Protein AF-0000000074165084 (afdb_homodimer)

Sequence (360 aa):
MKKLISKIGVIIMALGLFGCSADISSYKGEGPKLDLQQYLQGKIVGTGIIQDYKGKVTKQFDFSGTASWDGNLGTFDEHMVYYDGQKDHRIWKIKKISDNYYEGTTADVIGIAKIYVEGNAMNWQYQMDIPVGDKKYKINFDDWMYLMNDGVLINKNSFKKFGLTVGSLTLFMHKEKTGAMKKLISKIGVIIMALGLFGCSADISSYKGEGPKLDLQQYLQGKIVGTGIIQDYKGKVTKQFDFSGTASWDGNLGTFDEHMVYYDGQKDHRIWKIKKISDNYYEGTTADVIGIAKIYVEGNAMNWQYQMDIPVGDKKYKINFDDWMYLMNDGVLINKNSFKKFGLTVGSLTLFMHKEKTGA

Structure (mmCIF, N/CA/C/O backbone):
data_AF-0000000074165084-model_v1
#
loop_
_entity.id
_entity.type
_entity.pdbx_description
1 polymer 'DUF3833 domain-containing protein'
#
loop_
_atom_site.group_PDB
_atom_site.id
_atom_site.type_symbol
_atom_site.label_atom_id
_atom_site.label_alt_id
_atom_site.label_comp_id
_atom_site.label_asym_id
_atom_site.label_entity_id
_atom_site.label_seq_id
_atom_site.pdbx_PDB_ins_code
_atom_site.Cartn_x
_atom_site.Cartn_y
_atom_site.Cartn_z
_atom_site.occupancy
_atom_site.B_iso_or_equiv
_atom_site.auth_seq_id
_atom_site.auth_comp_id
_atom_site.auth_asym_id
_atom_site.auth_atom_id
_atom_site.pdbx_PDB_model_num
ATOM 1 N N . MET A 1 1 ? 58.844 34.719 -18.641 1 27.75 1 MET A N 1
ATOM 2 C CA . MET A 1 1 ? 57.625 34.281 -19.328 1 27.75 1 MET A CA 1
ATOM 3 C C . MET A 1 1 ? 56.75 33.406 -18.422 1 27.75 1 MET A C 1
ATOM 5 O O . MET A 1 1 ? 57.062 32.25 -18.219 1 27.75 1 MET A O 1
ATOM 9 N N . LYS A 1 2 ? 56.281 34.062 -17.234 1 31.55 2 LYS A N 1
ATOM 10 C CA . LYS A 1 2 ? 55.438 33.594 -16.109 1 31.55 2 LYS A CA 1
ATOM 11 C C . LYS A 1 2 ? 54.156 32.938 -16.594 1 31.55 2 LYS A C 1
ATOM 13 O O . LYS A 1 2 ? 53.469 33.5 -17.438 1 31.55 2 LYS A O 1
ATOM 18 N N . LYS A 1 3 ? 54.094 31.547 -16.453 1 30.16 3 LYS A N 1
ATOM 19 C CA . LYS A 1 3 ? 53.062 30.531 -16.672 1 30.16 3 LYS A CA 1
ATOM 20 C C . LYS A 1 3 ? 51.719 30.938 -16.016 1 30.16 3 LYS A C 1
ATOM 22 O O . LYS A 1 3 ? 51.656 31.109 -14.805 1 30.16 3 LYS A O 1
ATOM 27 N N . LEU A 1 4 ? 50.906 31.766 -16.672 1 33.91 4 LEU A N 1
ATOM 28 C CA . LEU A 1 4 ? 49.531 32.062 -16.359 1 33.91 4 LEU A CA 1
ATOM 29 C C . LEU A 1 4 ? 48.719 30.781 -16.125 1 33.91 4 LEU A C 1
ATOM 31 O O . LEU A 1 4 ? 48.531 30 -17.047 1 33.91 4 LEU A O 1
ATOM 35 N N . ILE A 1 5 ? 49 30.016 -15.078 1 34.62 5 ILE A N 1
ATOM 36 C CA . ILE A 1 5 ? 48.188 28.891 -14.633 1 34.62 5 ILE A CA 1
ATOM 37 C C . ILE A 1 5 ? 46.719 29.297 -14.562 1 34.62 5 ILE A C 1
ATOM 39 O O . ILE A 1 5 ? 46.344 30.203 -13.805 1 34.62 5 ILE A O 1
ATOM 43 N N . SER A 1 6 ? 45.969 29.359 -15.703 1 32.38 6 SER A N 1
ATOM 44 C CA . SER A 1 6 ? 44.562 29.594 -15.797 1 32.38 6 SER A CA 1
ATOM 45 C C . SER A 1 6 ? 43.781 28.719 -14.82 1 32.38 6 SER A C 1
ATOM 47 O O . SER A 1 6 ? 44 27.5 -14.773 1 32.38 6 SER A O 1
ATOM 49 N N . LYS A 1 7 ? 43.438 29.203 -13.594 1 33.03 7 LYS A N 1
ATOM 50 C CA . LYS A 1 7 ? 42.5 28.688 -12.609 1 33.03 7 LYS A CA 1
ATOM 51 C C . LYS A 1 7 ? 41.188 28.312 -13.266 1 33.03 7 LYS A C 1
ATOM 53 O O . LYS A 1 7 ? 40.469 29.188 -13.75 1 33.03 7 LYS A O 1
ATOM 58 N N . ILE A 1 8 ? 41.094 27.328 -14.117 1 32.59 8 ILE A N 1
ATOM 59 C CA . ILE A 1 8 ? 39.812 26.781 -14.562 1 32.59 8 ILE A CA 1
ATOM 60 C C . ILE A 1 8 ? 38.938 26.5 -13.359 1 32.59 8 ILE A C 1
ATOM 62 O O . ILE A 1 8 ? 39.25 25.641 -12.531 1 32.59 8 ILE A O 1
ATOM 66 N N . GLY A 1 9 ? 38.406 27.531 -12.664 1 29.8 9 GLY A N 1
ATOM 67 C CA . GLY A 1 9 ? 37.375 27.375 -11.656 1 29.8 9 GLY A CA 1
ATOM 68 C C . GLY A 1 9 ? 36.25 26.469 -12.102 1 29.8 9 GLY A C 1
ATOM 69 O O . GLY A 1 9 ? 35.594 26.734 -13.109 1 29.8 9 GLY A O 1
ATOM 70 N N . VAL A 1 10 ? 36.375 25.203 -11.914 1 31.62 10 VAL A N 1
ATOM 71 C CA . VAL A 1 10 ? 35.281 24.25 -12.055 1 31.62 10 VAL A CA 1
ATOM 72 C C . VAL A 1 10 ? 34.031 24.766 -11.328 1 31.62 10 VAL A C 1
ATOM 74 O O . VAL A 1 10 ? 34.031 24.891 -10.102 1 31.62 10 VAL A O 1
ATOM 77 N N . ILE A 1 11 ? 33.344 25.75 -11.883 1 32.56 11 ILE A N 1
ATOM 78 C CA . ILE A 1 11 ? 32 26.078 -11.422 1 32.56 11 ILE A CA 1
ATOM 79 C C . ILE A 1 11 ? 31.172 24.797 -11.32 1 32.56 11 ILE A C 1
ATOM 81 O O . ILE A 1 11 ? 30.875 24.156 -12.328 1 32.56 11 ILE A O 1
ATOM 85 N N . ILE A 1 12 ? 31.406 24.016 -10.305 1 32.56 12 ILE A N 1
ATOM 86 C CA . ILE A 1 12 ? 30.453 22.969 -9.961 1 32.56 12 ILE A CA 1
ATOM 87 C C . ILE A 1 12 ? 29.047 23.531 -9.922 1 32.56 12 ILE A C 1
ATOM 89 O O . ILE A 1 12 ? 28.719 24.344 -9.055 1 32.56 12 ILE A O 1
ATOM 93 N N . MET A 1 13 ? 28.406 23.828 -11.039 1 31.73 13 MET A N 1
ATOM 94 C CA . MET A 1 13 ? 26.969 24.094 -11.102 1 31.73 13 MET A CA 1
ATOM 95 C C . MET A 1 13 ? 26.203 23.078 -10.258 1 31.73 13 MET A C 1
ATOM 97 O O . MET A 1 13 ? 26.25 21.875 -10.539 1 31.73 13 MET A O 1
ATOM 101 N N . ALA A 1 14 ? 26.094 23.266 -8.992 1 32.31 14 ALA A N 1
ATOM 102 C CA . ALA A 1 14 ? 25.078 22.578 -8.195 1 32.31 14 ALA A CA 1
ATOM 103 C C . ALA A 1 14 ? 23.75 22.547 -8.922 1 32.31 14 ALA A C 1
ATOM 105 O O . ALA A 1 14 ? 23.047 23.562 -9 1 32.31 14 ALA A O 1
ATOM 106 N N . LEU A 1 15 ? 23.625 21.953 -10.078 1 33.03 15 LEU A N 1
ATOM 107 C CA . LEU A 1 15 ? 22.281 21.609 -10.555 1 33.03 15 LEU A CA 1
ATOM 108 C C . LEU A 1 15 ? 21.406 21.141 -9.406 1 33.03 15 LEU A C 1
ATOM 110 O O . LEU A 1 15 ? 21.75 20.188 -8.703 1 33.03 15 LEU A O 1
ATOM 114 N N . GLY A 1 16 ? 20.766 22.062 -8.703 1 32.56 16 GLY A N 1
ATOM 115 C CA . GLY A 1 16 ? 19.656 21.719 -7.82 1 32.56 16 GLY A CA 1
ATOM 116 C C . GLY A 1 16 ? 18.844 20.547 -8.312 1 32.56 16 GLY A C 1
ATOM 117 O O . GLY A 1 16 ? 18.203 20.625 -9.367 1 32.56 16 GLY A O 1
ATOM 118 N N . LEU A 1 17 ? 19.297 19.406 -8.172 1 32.31 17 LEU A N 1
ATOM 119 C CA . LEU A 1 17 ? 18.469 18.203 -8.297 1 32.31 17 LEU A CA 1
ATOM 120 C C . LEU A 1 17 ? 17.109 18.406 -7.645 1 32.31 17 LEU A C 1
ATOM 122 O O . LEU A 1 17 ? 16.953 18.203 -6.438 1 32.31 17 LEU A O 1
ATOM 126 N N . PHE A 1 18 ? 16.422 19.516 -7.914 1 33.69 18 PHE A N 1
ATOM 127 C CA . PHE A 1 18 ? 15.016 19.406 -7.566 1 33.69 18 PHE A CA 1
ATOM 128 C C . PHE A 1 18 ? 14.453 18.062 -8.016 1 33.69 18 PHE A C 1
ATOM 130 O O . PHE A 1 18 ? 14.383 17.781 -9.211 1 33.69 18 PHE A O 1
ATOM 137 N N . GLY A 1 19 ? 14.789 17.109 -7.379 1 37.53 19 GLY A N 1
ATOM 138 C CA . GLY A 1 19 ? 14.117 15.836 -7.605 1 37.53 19 GLY A CA 1
ATOM 139 C C . GLY A 1 19 ? 12.648 15.992 -7.93 1 37.53 19 GLY A C 1
ATOM 140 O O . GLY A 1 19 ? 11.914 16.688 -7.219 1 37.53 19 GLY A O 1
ATOM 141 N N . CYS A 1 20 ? 12.242 15.969 -9.188 1 43.19 20 CYS A N 1
ATOM 142 C CA . CYS A 1 20 ? 10.891 15.953 -9.742 1 43.19 20 CYS A CA 1
ATOM 143 C C . CYS A 1 20 ? 9.992 14.992 -8.961 1 43.19 20 CYS A C 1
ATOM 145 O O . CYS A 1 20 ? 10.055 13.781 -9.164 1 43.19 20 CYS A O 1
ATOM 147 N N . SER A 1 21 ? 9.812 15.102 -7.609 1 51.78 21 SER A N 1
ATOM 148 C CA . SER A 1 21 ? 8.633 14.484 -7.008 1 51.78 21 SER A CA 1
ATOM 149 C C . SER A 1 21 ? 7.391 14.727 -7.855 1 51.78 21 SER A C 1
ATOM 151 O O . SER A 1 21 ? 7.355 15.656 -8.664 1 51.78 21 SER A O 1
ATOM 153 N N . ALA A 1 22 ? 6.516 13.781 -7.977 1 62.66 22 ALA A N 1
ATOM 154 C CA . ALA A 1 22 ? 5.25 13.969 -8.68 1 62.66 22 ALA A CA 1
ATOM 155 C C . ALA A 1 22 ? 4.637 15.328 -8.344 1 62.66 22 ALA A C 1
ATOM 157 O O . ALA A 1 22 ? 4.828 15.852 -7.246 1 62.66 22 ALA A O 1
ATOM 158 N N . ASP A 1 23 ? 4.258 15.977 -9.398 1 87.44 23 ASP A N 1
ATOM 159 C CA . ASP A 1 23 ? 3.547 17.25 -9.32 1 87.44 23 ASP A CA 1
ATOM 160 C C . ASP A 1 23 ? 2.057 17.031 -9.062 1 87.44 23 ASP A C 1
ATOM 162 O O . ASP A 1 23 ? 1.411 16.25 -9.773 1 87.44 23 ASP A O 1
ATOM 166 N N . ILE A 1 24 ? 1.529 17.547 -7.969 1 95.69 24 ILE A N 1
ATOM 167 C CA . ILE A 1 24 ? 0.132 17.422 -7.574 1 95.69 24 ILE A CA 1
ATOM 168 C C . ILE A 1 24 ? -0.774 17.766 -8.758 1 95.69 24 ILE A C 1
ATOM 170 O O . ILE A 1 24 ? -1.867 17.203 -8.891 1 95.69 24 ILE A O 1
ATOM 174 N N . SER A 1 25 ? -0.275 18.609 -9.656 1 94.81 25 SER A N 1
ATOM 175 C CA . SER A 1 25 ? -1.069 19.047 -10.805 1 94.81 25 SER A CA 1
ATOM 176 C C . SER A 1 25 ? -1.298 17.906 -11.789 1 94.81 25 SER A C 1
ATOM 178 O O . SER A 1 25 ? -2.209 17.969 -12.617 1 94.81 25 SER A O 1
ATOM 180 N N . SER A 1 26 ? -0.529 16.891 -11.719 1 94.88 26 SER A N 1
ATOM 181 C CA . SER A 1 26 ? -0.653 15.75 -12.617 1 94.88 26 SER A CA 1
ATOM 182 C C . SER A 1 26 ? -1.935 14.969 -12.352 1 94.88 26 SER A C 1
ATOM 184 O O . SER A 1 26 ? -2.334 14.125 -13.148 1 94.88 26 SER A O 1
ATOM 186 N N . TYR A 1 27 ? -2.639 15.273 -11.273 1 97.31 27 TYR A N 1
ATOM 187 C CA . TYR A 1 27 ? -3.824 14.508 -10.906 1 97.31 27 TYR A CA 1
ATOM 188 C C . TYR A 1 27 ? -5.094 15.305 -11.172 1 97.31 27 TYR A C 1
ATOM 190 O O . TYR A 1 27 ? -6.188 14.891 -10.781 1 97.31 27 TYR A O 1
ATOM 198 N N . LYS A 1 28 ? -4.926 16.406 -11.852 1 96.38 28 LYS A N 1
ATOM 199 C CA . LYS A 1 28 ? -6.098 17.188 -12.227 1 96.38 28 LYS A CA 1
ATOM 200 C C . LYS A 1 28 ? -7.09 16.359 -13.031 1 96.38 28 LYS A C 1
ATOM 202 O O . LYS A 1 28 ? -6.707 15.672 -13.984 1 96.38 28 LYS A O 1
ATOM 207 N N . GLY A 1 29 ? -8.312 16.312 -12.586 1 95.44 29 GLY A N 1
ATOM 208 C CA . GLY A 1 29 ? -9.375 15.609 -13.305 1 95.44 29 GLY A CA 1
ATOM 209 C C . GLY A 1 29 ? -9.523 14.164 -12.883 1 95.44 29 GLY A C 1
ATOM 210 O O . GLY A 1 29 ? -10.477 13.492 -13.281 1 95.44 29 GLY A O 1
ATOM 211 N N . GLU A 1 30 ? -8.594 13.68 -12.109 1 95.75 30 GLU A N 1
ATOM 212 C CA . GLU A 1 30 ? -8.711 12.312 -11.625 1 95.75 30 GLU A CA 1
ATOM 213 C C . GLU A 1 30 ? -9.789 12.195 -10.547 1 95.75 30 GLU A C 1
ATOM 215 O O . GLU A 1 30 ? -10.023 13.141 -9.797 1 95.75 30 GLU A O 1
ATOM 220 N N . GLY A 1 31 ? -10.43 10.938 -10.539 1 96.06 31 GLY A N 1
ATOM 221 C CA . GLY A 1 31 ? -11.461 10.688 -9.539 1 96.06 31 GLY A CA 1
ATOM 222 C C . GLY A 1 31 ? -11.164 9.492 -8.656 1 96.06 31 GLY A C 1
ATOM 223 O O . GLY A 1 31 ? -10.234 8.734 -8.93 1 96.06 31 GLY A O 1
ATOM 224 N N . PRO A 1 32 ? -12.047 9.406 -7.676 1 97.62 32 PRO A N 1
ATOM 225 C CA . PRO A 1 32 ? -13.078 10.312 -7.168 1 97.62 32 PRO A CA 1
ATOM 226 C C . PRO A 1 32 ? -12.508 11.617 -6.629 1 97.62 32 PRO A C 1
ATOM 228 O O . PRO A 1 32 ? -11.391 11.641 -6.102 1 97.62 32 PRO A O 1
ATOM 231 N N . LYS A 1 33 ? -13.211 12.672 -6.75 1 97.88 33 LYS A N 1
ATOM 232 C CA . LYS A 1 33 ? -12.727 13.977 -6.289 1 97.88 33 LYS A CA 1
ATOM 233 C C . LYS A 1 33 ? -12.555 13.992 -4.773 1 97.88 33 LYS A C 1
ATOM 235 O O . LYS A 1 33 ? -13.469 13.633 -4.035 1 97.88 33 LYS A O 1
ATOM 240 N N . LEU A 1 34 ? -11.461 14.438 -4.352 1 98.06 34 LEU A N 1
ATOM 241 C CA . LEU A 1 34 ? -11.148 14.5 -2.928 1 98.06 34 LEU A CA 1
ATOM 242 C C . LEU A 1 34 ? -11.445 15.891 -2.369 1 98.06 34 LEU A C 1
ATOM 244 O O . LEU A 1 34 ? -10.922 16.891 -2.873 1 98.06 34 LEU A O 1
ATOM 248 N N . ASP A 1 35 ? -12.281 15.945 -1.435 1 97.69 35 ASP A N 1
ATOM 249 C CA . ASP A 1 35 ? -12.461 17.078 -0.536 1 97.69 35 ASP A CA 1
ATOM 250 C C . ASP A 1 35 ? -11.945 16.766 0.866 1 97.69 35 ASP A C 1
ATOM 252 O O . ASP A 1 35 ? -12.578 16 1.603 1 97.69 35 ASP A O 1
ATOM 256 N N . LEU A 1 36 ? -10.852 17.375 1.211 1 97.75 36 LEU A N 1
ATOM 257 C CA . LEU A 1 36 ? -10.156 16.969 2.43 1 97.75 36 LEU A CA 1
ATOM 258 C C . LEU A 1 36 ? -11.039 17.188 3.654 1 97.75 36 LEU A C 1
ATOM 260 O O . LEU A 1 36 ? -11.117 16.328 4.531 1 97.75 36 LEU A O 1
ATOM 264 N N . GLN A 1 37 ? -11.672 18.344 3.75 1 97.12 37 GLN A N 1
ATOM 265 C CA . GLN A 1 37 ? -12.516 18.641 4.906 1 97.12 37 GLN A CA 1
ATOM 266 C C . GLN A 1 37 ? -13.664 17.641 5.012 1 97.12 37 GLN A C 1
ATOM 268 O O . GLN A 1 37 ? -14.031 17.219 6.109 1 97.12 37 GLN A O 1
ATOM 273 N N . GLN A 1 38 ? -14.203 17.266 3.916 1 95.56 38 GLN A N 1
ATOM 274 C CA . GLN A 1 38 ? -15.305 16.312 3.914 1 95.56 38 GLN A CA 1
ATOM 275 C C . GLN A 1 38 ? -14.82 14.914 4.277 1 95.56 38 GLN A C 1
ATOM 277 O O . GLN A 1 38 ? -15.516 14.18 4.98 1 95.56 38 GLN A O 1
ATOM 282 N N . TYR A 1 39 ? -13.68 14.578 3.752 1 97.31 39 TYR A N 1
ATOM 283 C CA . TYR A 1 39 ? -13.188 13.234 4.012 1 97.31 39 TYR A CA 1
ATOM 284 C C . TYR A 1 39 ? -12.711 13.094 5.453 1 97.31 39 TYR A C 1
ATOM 286 O O . TYR A 1 39 ? -12.984 12.078 6.102 1 97.31 39 TYR A O 1
ATOM 294 N N . LEU A 1 40 ? -11.938 14.07 5.91 1 97.44 40 LEU A N 1
ATOM 295 C CA . LEU A 1 40 ? -11.336 14.031 7.238 1 97.44 40 LEU A CA 1
ATOM 296 C C . LEU A 1 40 ? -12.344 14.453 8.297 1 97.44 40 LEU A C 1
ATOM 298 O O . LEU A 1 40 ? -12.203 15.523 8.906 1 97.44 40 LEU A O 1
ATOM 302 N N . GLN A 1 41 ? -13.328 13.703 8.5 1 96.44 41 GLN A N 1
ATOM 303 C CA . GLN A 1 41 ? -14.383 13.883 9.492 1 96.44 41 GLN A CA 1
ATOM 304 C C . GLN A 1 41 ? -14.773 12.555 10.133 1 96.44 41 GLN A C 1
ATOM 306 O O . GLN A 1 41 ? -14.953 11.555 9.438 1 96.44 41 GLN A O 1
ATOM 311 N N . GLY A 1 42 ? -14.867 12.578 11.445 1 97.19 42 GLY A N 1
ATOM 312 C CA . GLY A 1 42 ? -15.289 11.375 12.148 1 97.19 42 GLY A CA 1
ATOM 313 C C . GLY A 1 42 ? -14.188 10.336 12.266 1 97.19 42 GLY A C 1
ATOM 314 O O . GLY A 1 42 ? -13.008 10.68 12.289 1 97.19 42 GLY A O 1
ATOM 315 N N . LYS A 1 43 ? -14.594 9.141 12.469 1 98.06 43 LYS A N 1
ATOM 316 C CA . LYS A 1 43 ? -13.648 8.062 12.766 1 98.06 43 LYS A CA 1
ATOM 317 C C . LYS A 1 43 ? -13.109 7.441 11.477 1 98.06 43 LYS A C 1
ATOM 319 O O . LYS A 1 43 ? -13.875 7.137 10.562 1 98.06 43 LYS A O 1
ATOM 324 N N . ILE A 1 44 ? -11.844 7.293 11.422 1 98.06 44 ILE A N 1
ATOM 325 C CA . ILE A 1 44 ? -11.102 6.672 10.328 1 98.06 44 ILE A CA 1
ATOM 326 C C . ILE A 1 44 ? -10.211 5.559 10.875 1 98.06 44 ILE A C 1
ATOM 328 O O . ILE A 1 44 ? -9.555 5.727 11.906 1 98.06 44 ILE A O 1
ATOM 332 N N . VAL A 1 45 ? -10.219 4.395 10.234 1 98.06 45 VAL A N 1
ATOM 333 C CA . VAL A 1 45 ? -9.391 3.271 10.672 1 98.06 45 VAL A CA 1
ATOM 334 C C . VAL A 1 45 ? -8.578 2.734 9.5 1 98.06 45 VAL A C 1
ATOM 336 O O . VAL A 1 45 ? -8.859 3.068 8.344 1 98.06 45 VAL A O 1
ATOM 339 N N . GLY A 1 46 ? -7.551 1.977 9.859 1 97.81 46 GLY A N 1
ATOM 340 C CA . GLY A 1 46 ? -6.73 1.441 8.781 1 97.81 46 GLY A CA 1
ATOM 341 C C . GLY A 1 46 ? -5.668 0.474 9.266 1 97.81 46 GLY A C 1
ATOM 342 O O . GLY A 1 46 ? -5.656 0.097 10.445 1 97.81 46 GLY A O 1
ATOM 343 N N . THR A 1 47 ? -4.875 0.014 8.367 1 98 47 THR A N 1
ATOM 344 C CA . THR A 1 47 ? -3.746 -0.875 8.609 1 98 47 THR A CA 1
ATOM 345 C C . THR A 1 47 ? -2.588 -0.545 7.672 1 98 47 THR A C 1
ATOM 347 O O . THR A 1 47 ? -2.805 -0.186 6.512 1 98 47 THR A O 1
ATOM 350 N N . GLY A 1 48 ? -1.336 -0.633 8.219 1 98.62 48 GLY A N 1
ATOM 351 C CA . GLY A 1 48 ? -0.21 -0.247 7.387 1 98.62 48 GLY A CA 1
ATOM 352 C C . GLY A 1 48 ? 1.086 -0.933 7.777 1 98.62 48 GLY A C 1
ATOM 353 O O . GLY A 1 48 ? 1.12 -1.704 8.742 1 98.62 48 GLY A O 1
ATOM 354 N N . ILE A 1 49 ? 2.088 -0.709 6.922 1 98.75 49 ILE A N 1
ATOM 355 C CA . ILE A 1 49 ? 3.43 -1.238 7.145 1 98.75 49 ILE A CA 1
ATOM 356 C C . ILE A 1 49 ? 4.457 -0.119 6.996 1 98.75 49 ILE A C 1
ATOM 358 O O . ILE A 1 49 ? 4.203 0.876 6.312 1 98.75 49 ILE A O 1
ATOM 362 N N . ILE A 1 50 ? 5.566 -0.309 7.68 1 98.06 50 ILE A N 1
ATOM 363 C CA . ILE A 1 50 ? 6.766 0.5 7.484 1 98.06 50 ILE A CA 1
ATOM 364 C C . ILE A 1 50 ? 7.887 -0.369 6.922 1 98.06 50 ILE A C 1
ATOM 366 O O . ILE A 1 50 ? 8.117 -1.483 7.398 1 98.06 50 ILE A O 1
ATOM 370 N N . GLN A 1 51 ? 8.531 0.17 5.918 1 97.31 51 GLN A N 1
ATOM 371 C CA . GLN A 1 51 ? 9.648 -0.531 5.289 1 97.31 51 GLN A CA 1
ATOM 372 C C . GLN A 1 51 ? 10.938 0.278 5.398 1 97.31 51 GLN A C 1
ATOM 374 O O . GLN A 1 51 ? 10.906 1.509 5.348 1 97.31 51 GLN A O 1
ATOM 379 N N . ASP A 1 52 ? 12.039 -0.463 5.496 1 95.94 52 ASP A N 1
ATOM 380 C CA . ASP A 1 52 ? 13.328 0.213 5.48 1 95.94 52 ASP A CA 1
ATOM 381 C C . ASP A 1 52 ? 13.781 0.495 4.051 1 95.94 52 ASP A C 1
ATOM 383 O O . ASP A 1 52 ? 13.039 0.26 3.1 1 95.94 52 ASP A O 1
ATOM 387 N N . TYR A 1 53 ? 15 1.03 3.863 1 92.81 53 TYR A N 1
ATOM 388 C CA . TYR A 1 53 ? 15.469 1.503 2.566 1 92.81 53 TYR A CA 1
ATOM 389 C C . TYR A 1 53 ? 15.664 0.339 1.603 1 92.81 53 TYR A C 1
ATOM 391 O O . TYR A 1 53 ? 15.711 0.533 0.385 1 92.81 53 TYR A O 1
ATOM 399 N N . LYS A 1 54 ? 15.734 -0.905 2.127 1 91.25 54 LYS A N 1
ATOM 400 C CA . LYS A 1 54 ? 15.898 -2.084 1.283 1 91.25 54 LYS A CA 1
ATOM 401 C C . LYS A 1 54 ? 14.547 -2.697 0.919 1 91.25 54 LYS A C 1
ATOM 403 O O . LYS A 1 54 ? 14.484 -3.666 0.16 1 91.25 54 LYS A O 1
ATOM 408 N N . GLY A 1 55 ? 13.523 -2.209 1.555 1 92.69 55 GLY A N 1
ATOM 409 C CA . GLY A 1 55 ? 12.188 -2.695 1.235 1 92.69 55 GLY A CA 1
ATOM 410 C C . GLY A 1 55 ? 11.672 -3.719 2.227 1 92.69 55 GLY A C 1
ATOM 411 O O . GLY A 1 55 ? 10.555 -4.223 2.084 1 92.69 55 GLY A O 1
ATOM 412 N N . LYS A 1 56 ? 12.484 -4.035 3.244 1 95.44 56 LYS A N 1
ATOM 413 C CA . LYS A 1 56 ? 12.031 -4.988 4.254 1 95.44 56 LYS A CA 1
ATOM 414 C C . LYS A 1 56 ? 11.016 -4.352 5.195 1 95.44 56 LYS A C 1
ATOM 416 O O . LYS A 1 56 ? 11.219 -3.236 5.684 1 95.44 56 LYS A O 1
ATOM 421 N N . VAL A 1 57 ? 9.945 -5.102 5.492 1 97.88 57 VAL A N 1
ATOM 422 C CA . VAL A 1 57 ? 8.961 -4.621 6.461 1 97.88 57 VAL A CA 1
ATOM 423 C C . VAL A 1 57 ? 9.555 -4.688 7.867 1 97.88 57 VAL A C 1
ATOM 425 O O . VAL A 1 57 ? 9.984 -5.75 8.32 1 97.88 57 VAL A O 1
ATOM 428 N N . THR A 1 58 ? 9.547 -3.543 8.531 1 96.75 58 THR A N 1
ATOM 429 C CA . THR A 1 58 ? 10.117 -3.471 9.867 1 96.75 58 THR A CA 1
ATOM 430 C C . THR A 1 58 ? 9.023 -3.289 10.914 1 96.75 58 THR A C 1
ATOM 432 O O . THR A 1 58 ? 9.227 -3.58 12.094 1 96.75 58 THR A O 1
ATOM 435 N N . LYS A 1 59 ? 7.879 -2.729 10.492 1 97.75 59 LYS A N 1
ATOM 436 C CA . LYS A 1 59 ? 6.734 -2.566 11.383 1 97.75 59 LYS A CA 1
ATOM 437 C C . LYS A 1 59 ? 5.422 -2.818 10.648 1 97.75 59 LYS A C 1
ATOM 439 O O . LYS A 1 59 ? 5.297 -2.504 9.461 1 97.75 59 LYS A O 1
ATOM 444 N N . GLN A 1 60 ? 4.535 -3.393 11.352 1 98.56 60 GLN A N 1
ATOM 445 C CA . GLN A 1 60 ? 3.115 -3.465 11.016 1 98.56 60 GLN A CA 1
ATOM 446 C C . GLN A 1 60 ? 2.264 -2.766 12.07 1 98.56 60 GLN A C 1
ATOM 448 O O . GLN A 1 60 ? 2.604 -2.771 13.25 1 98.56 60 GLN A O 1
ATOM 453 N N . PHE A 1 61 ? 1.141 -2.18 11.617 1 98.62 61 PHE A N 1
ATOM 454 C CA . PHE A 1 61 ? 0.396 -1.45 12.641 1 98.62 61 PHE A CA 1
ATOM 455 C C . PHE A 1 61 ? -1.071 -1.317 12.25 1 98.62 61 PHE A C 1
ATOM 457 O O . PHE A 1 61 ? -1.416 -1.421 11.07 1 98.62 61 PHE A O 1
ATOM 464 N N . ASP A 1 62 ? -1.823 -1.101 13.25 1 98.56 62 ASP A N 1
ATOM 465 C CA . ASP A 1 62 ? -3.209 -0.662 13.109 1 98.56 62 ASP A CA 1
ATOM 466 C C . ASP A 1 62 ? -3.338 0.84 13.352 1 98.56 62 ASP A C 1
ATOM 468 O O . ASP A 1 62 ? -2.719 1.379 14.273 1 98.56 62 ASP A O 1
ATOM 472 N N . PHE A 1 63 ? -4.102 1.444 12.516 1 98.56 63 PHE A N 1
ATOM 473 C CA . PHE A 1 63 ? -4.305 2.887 12.578 1 98.56 63 PHE A CA 1
ATOM 474 C C . PHE A 1 63 ? -5.734 3.215 12.992 1 98.56 63 PHE A C 1
ATOM 476 O O . PHE A 1 63 ? -6.68 2.564 12.555 1 98.56 63 PHE A O 1
ATOM 483 N N . SER A 1 64 ? -5.879 4.219 13.797 1 98.56 64 SER A N 1
ATOM 484 C CA . SER A 1 64 ? -7.164 4.848 14.078 1 98.56 64 SER A CA 1
ATOM 485 C C . SER A 1 64 ? -7.016 6.355 14.242 1 98.56 64 SER A C 1
ATOM 487 O O . SER A 1 64 ? -5.996 6.832 14.75 1 98.56 64 SER A O 1
ATOM 489 N N . GLY A 1 65 ? -8.062 7.074 13.812 1 98.31 65 GLY A N 1
ATOM 490 C CA . GLY A 1 65 ? -8.086 8.523 13.969 1 98.31 65 GLY A CA 1
ATOM 491 C C . GLY A 1 65 ? -9.484 9.094 14.023 1 98.31 65 GLY A C 1
ATOM 492 O O . GLY A 1 65 ? -10.438 8.477 13.539 1 98.31 65 GLY A O 1
ATOM 493 N N . THR A 1 66 ? -9.562 10.188 14.648 1 98.56 66 THR A N 1
ATOM 494 C CA . THR A 1 66 ? -10.797 10.961 14.664 1 98.56 66 THR A CA 1
ATOM 495 C C . THR A 1 66 ? -10.539 12.398 14.227 1 98.56 66 THR A C 1
A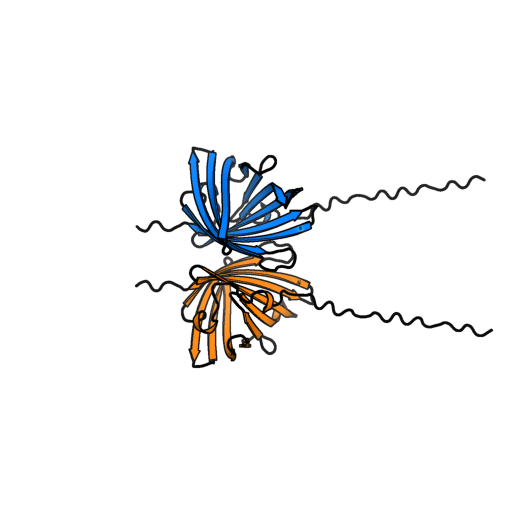TOM 497 O O . THR A 1 66 ? -9.609 13.047 14.711 1 98.56 66 THR A O 1
ATOM 500 N N . ALA A 1 67 ? -11.367 12.883 13.367 1 98.25 67 ALA A N 1
ATOM 501 C CA . ALA A 1 67 ? -11.195 14.234 12.844 1 98.25 67 ALA A CA 1
ATOM 502 C C . ALA A 1 67 ? -12.453 15.07 13.055 1 98.25 67 ALA A C 1
ATOM 504 O O . ALA A 1 67 ? -13.562 14.539 13.039 1 98.25 67 ALA A O 1
ATOM 505 N N . SER A 1 68 ? -12.234 16.328 13.242 1 98.5 68 SER A N 1
ATOM 506 C CA . SER A 1 68 ? -13.312 17.297 13.367 1 98.5 68 SER A CA 1
ATOM 507 C C . SER A 1 68 ? -12.875 18.672 12.867 1 98.5 68 SER A C 1
ATOM 509 O O . SER A 1 68 ? -11.68 18.938 12.742 1 98.5 68 SER A O 1
ATOM 511 N N . TRP A 1 69 ? -13.891 19.516 12.641 1 98.31 69 TRP A N 1
ATOM 512 C CA . TRP A 1 69 ? -13.609 20.859 12.148 1 98.31 69 TRP A CA 1
ATOM 513 C C . TRP A 1 69 ? -14.438 21.906 12.891 1 98.31 69 TRP A C 1
ATOM 515 O O . TRP A 1 69 ? -15.602 21.656 13.219 1 98.31 69 TRP A O 1
ATOM 525 N N . ASP A 1 70 ? -13.852 22.953 13.18 1 98.5 70 ASP A N 1
ATOM 526 C CA . ASP A 1 70 ? -14.492 24.219 13.555 1 98.5 70 ASP A CA 1
ATOM 527 C C . ASP A 1 70 ? -14.234 25.297 12.508 1 98.5 70 ASP A C 1
ATOM 529 O O . ASP A 1 70 ? -13.195 25.969 12.547 1 98.5 70 ASP A O 1
ATOM 533 N N . GLY A 1 71 ? -15.195 25.469 11.625 1 97.88 71 GLY A N 1
ATOM 534 C CA . GLY A 1 71 ? -14.922 26.297 10.461 1 97.88 71 GLY A CA 1
ATOM 535 C C . GLY A 1 71 ? -13.773 25.781 9.617 1 97.88 71 GLY A C 1
ATOM 536 O O . GLY A 1 71 ? -13.773 24.625 9.188 1 97.88 71 GLY A O 1
ATOM 537 N N . ASN A 1 72 ? -12.773 26.578 9.461 1 98.38 72 ASN A N 1
ATOM 538 C CA . ASN A 1 72 ? -11.625 26.234 8.617 1 98.38 72 ASN A CA 1
ATOM 539 C C . ASN A 1 72 ? -10.5 25.609 9.422 1 98.38 72 ASN A C 1
ATOM 541 O O . ASN A 1 72 ? -9.422 25.344 8.891 1 98.38 72 ASN A O 1
ATOM 545 N N . LEU A 1 73 ? -10.719 25.344 10.68 1 98.75 73 LEU A N 1
ATOM 546 C CA . LEU A 1 73 ? -9.711 24.734 11.539 1 98.75 73 LEU A CA 1
ATOM 547 C C . LEU A 1 73 ? -10.07 23.281 11.859 1 98.75 73 LEU A C 1
ATOM 549 O O . LEU A 1 73 ? -11.141 23.031 12.422 1 98.75 73 LEU A O 1
ATOM 553 N N . GLY A 1 74 ? -9.219 22.438 11.477 1 98.69 74 GLY A N 1
ATOM 554 C CA . GLY A 1 74 ? -9.438 21.016 11.703 1 98.69 74 GLY A CA 1
ATOM 555 C C . GLY A 1 74 ? -8.492 20.422 12.734 1 98.69 74 GLY A C 1
ATOM 556 O O . GLY A 1 74 ? -7.391 20.938 12.93 1 98.69 74 GLY A O 1
ATOM 557 N N . THR A 1 75 ? -8.953 19.406 13.367 1 98.88 75 THR A N 1
ATOM 558 C CA . THR A 1 75 ? -8.148 18.578 14.25 1 98.88 75 THR A CA 1
ATOM 559 C C . THR A 1 75 ? -8.203 17.109 13.82 1 98.88 75 THR A C 1
ATOM 561 O O . THR A 1 75 ? -9.273 16.594 13.516 1 98.88 75 THR A O 1
ATOM 564 N N . PHE A 1 76 ? -7.125 16.516 13.695 1 98.69 76 PHE A N 1
ATOM 565 C CA . PHE A 1 76 ? -7.023 15.094 13.375 1 98.69 76 PHE A CA 1
ATOM 566 C C . PHE A 1 76 ? -6.191 14.367 14.43 1 98.69 76 PHE A C 1
ATOM 568 O O . PHE A 1 76 ? -4.969 14.516 14.469 1 98.69 76 PHE A O 1
ATOM 575 N N . ASP A 1 77 ? -6.848 13.602 15.25 1 98.81 77 ASP A N 1
ATOM 576 C CA . ASP A 1 77 ? -6.258 12.836 16.344 1 98.81 77 ASP A CA 1
ATOM 577 C C . ASP A 1 77 ? -5.93 11.406 15.906 1 98.81 77 ASP A C 1
ATOM 579 O O . ASP A 1 77 ? -6.828 10.578 15.758 1 98.81 77 ASP A O 1
ATOM 583 N N . GLU A 1 78 ? -4.648 11.086 15.734 1 98.38 78 GLU A N 1
ATOM 584 C CA . GLU A 1 78 ? -4.207 9.836 15.125 1 98.38 78 GLU A CA 1
ATOM 585 C C . GLU A 1 78 ? -3.553 8.922 16.156 1 98.38 78 GLU A C 1
ATOM 587 O O . GLU A 1 78 ? -2.777 9.375 17 1 98.38 78 GLU A O 1
ATOM 592 N N . HIS A 1 79 ? -3.816 7.668 16.078 1 98.62 79 HIS A N 1
ATOM 593 C CA . HIS A 1 79 ? -3.221 6.621 16.891 1 98.62 79 HIS A CA 1
ATOM 594 C C . HIS A 1 79 ? -2.695 5.477 16.031 1 98.62 79 HIS A C 1
ATOM 596 O O . HIS A 1 79 ? -3.387 5.004 15.133 1 98.62 79 HIS A O 1
ATOM 602 N N . MET A 1 80 ? -1.478 5.055 16.344 1 98.38 80 MET A N 1
ATOM 603 C CA . MET A 1 80 ? -0.897 3.863 15.734 1 98.38 80 MET A CA 1
ATOM 604 C C . MET A 1 80 ? -0.54 2.828 16.797 1 98.38 80 MET A C 1
ATOM 606 O O . MET A 1 80 ? 0.108 3.152 17.797 1 98.38 80 MET A O 1
ATOM 610 N N . VAL A 1 81 ? -0.983 1.64 16.594 1 98.69 81 VAL A N 1
ATOM 611 C CA . VAL A 1 81 ? -0.625 0.502 17.438 1 98.69 81 VAL A CA 1
ATOM 612 C C . VAL A 1 81 ? 0.17 -0.515 16.625 1 98.69 81 VAL A C 1
ATOM 614 O O . VAL A 1 81 ? -0.379 -1.174 15.734 1 98.69 81 VAL A O 1
ATOM 617 N N . TYR A 1 82 ? 1.397 -0.672 17 1 98.31 82 TYR A N 1
ATOM 618 C CA . TYR A 1 82 ? 2.287 -1.557 16.266 1 98.31 82 TYR A CA 1
ATOM 619 C C . TYR A 1 82 ? 2.18 -2.99 16.766 1 98.31 82 TYR A C 1
ATOM 621 O O . TYR A 1 82 ? 1.858 -3.221 17.938 1 98.31 82 TYR A O 1
ATOM 629 N N . TYR A 1 83 ? 2.492 -3.896 15.891 1 97.44 83 TYR A N 1
ATOM 630 C CA . TYR A 1 83 ? 2.342 -5.312 16.219 1 97.44 83 TYR A CA 1
ATOM 631 C C . TYR A 1 83 ? 3.348 -5.742 17.266 1 97.44 83 TYR A C 1
ATOM 633 O O . TYR A 1 83 ? 3.172 -6.773 17.922 1 97.44 83 TYR A O 1
ATOM 641 N N . ASP A 1 84 ? 4.41 -4.973 17.422 1 96.19 84 ASP A N 1
ATOM 642 C CA . ASP A 1 84 ? 5.383 -5.305 18.469 1 96.19 84 ASP A CA 1
ATOM 643 C C . ASP A 1 84 ? 4.996 -4.684 19.797 1 96.19 84 ASP A C 1
ATOM 645 O O . ASP A 1 84 ? 5.762 -4.742 20.766 1 96.19 84 ASP A O 1
ATOM 649 N N . GLY A 1 85 ? 3.912 -4.02 19.875 1 96.81 85 GLY A N 1
ATOM 650 C CA . GLY A 1 85 ? 3.377 -3.494 21.109 1 96.81 85 GLY A CA 1
ATOM 651 C C . GLY A 1 85 ? 3.607 -2.004 21.281 1 96.81 85 GLY A C 1
ATOM 652 O O . GLY A 1 85 ? 2.971 -1.363 22.125 1 96.81 85 GLY A O 1
ATOM 653 N N . GLN A 1 86 ? 4.477 -1.388 20.5 1 97.19 86 GLN A N 1
ATOM 654 C CA . GLN A 1 86 ? 4.711 0.051 20.562 1 97.19 86 GLN A CA 1
ATOM 655 C C . GLN A 1 86 ? 3.48 0.83 20.109 1 97.19 86 GLN A C 1
ATOM 657 O O . GLN A 1 86 ? 2.627 0.289 19.406 1 97.19 86 GLN A O 1
ATOM 662 N N . LYS A 1 87 ? 3.414 2.08 20.594 1 98.06 87 LYS A N 1
ATOM 663 C CA . LYS A 1 87 ? 2.301 2.953 20.234 1 98.06 87 LYS A CA 1
ATOM 664 C C . LYS A 1 87 ? 2.793 4.352 19.875 1 98.06 87 LYS A C 1
ATOM 666 O O . LYS A 1 87 ? 3.789 4.824 20.422 1 98.06 87 LYS A O 1
ATOM 671 N N . ASP A 1 88 ? 2.129 4.949 18.922 1 95.69 88 ASP A N 1
ATOM 672 C CA . ASP A 1 88 ? 2.34 6.352 18.594 1 95.69 88 ASP A CA 1
ATOM 673 C C . ASP A 1 88 ? 1.021 7.121 18.594 1 95.69 88 ASP A C 1
ATOM 675 O O . ASP A 1 88 ? -0.043 6.543 18.359 1 95.69 88 ASP A O 1
ATOM 679 N N . HIS A 1 89 ? 1.116 8.328 19.016 1 97.62 89 HIS A N 1
ATOM 680 C CA . HIS A 1 89 ? -0.028 9.234 19.078 1 97.62 89 HIS A CA 1
ATOM 681 C C . HIS A 1 89 ? 0.343 10.625 18.578 1 97.62 89 HIS A C 1
ATOM 683 O O . HIS A 1 89 ? 1.382 11.172 18.953 1 97.62 89 HIS A O 1
ATOM 689 N N . ARG A 1 90 ? -0.478 11.156 17.672 1 96.5 90 ARG A N 1
ATOM 690 C CA . ARG A 1 90 ? -0.22 12.477 17.125 1 96.5 90 ARG A CA 1
ATOM 691 C C . ARG A 1 90 ? -1.521 13.242 16.891 1 96.5 90 ARG A C 1
ATOM 693 O O . ARG A 1 90 ? -2.494 12.672 16.391 1 96.5 90 ARG A O 1
ATOM 700 N N . ILE A 1 91 ? -1.485 14.484 17.234 1 98.5 91 ILE A N 1
ATOM 701 C CA . ILE A 1 91 ? -2.633 15.344 16.953 1 98.5 91 ILE A CA 1
ATOM 702 C C . ILE A 1 91 ? -2.234 16.438 15.969 1 98.5 91 ILE A C 1
ATOM 704 O O . ILE A 1 91 ? -1.39 17.281 16.281 1 98.5 91 ILE A O 1
ATOM 708 N N . TRP A 1 92 ? -2.859 16.469 14.883 1 98.5 92 TRP A N 1
ATOM 709 C CA . TRP A 1 92 ? -2.648 17.5 13.883 1 98.5 92 TRP A CA 1
ATOM 710 C C . TRP A 1 92 ? -3.668 18.625 14.039 1 98.5 92 TRP A C 1
ATOM 712 O O . TRP A 1 92 ? -4.852 18.375 14.266 1 98.5 92 TRP A O 1
ATOM 722 N N . LYS A 1 93 ? -3.227 19.781 13.945 1 98.88 93 LYS A N 1
ATOM 723 C CA . LYS A 1 93 ? -4.055 20.953 13.664 1 98.88 93 LYS A CA 1
ATOM 724 C C . LYS A 1 93 ? -3.928 21.391 12.211 1 98.88 93 LYS A C 1
ATOM 726 O O . LYS A 1 93 ? -2.824 21.656 11.734 1 98.88 93 LYS A O 1
ATOM 731 N N . ILE A 1 94 ? -5.078 21.438 11.57 1 98.81 94 ILE A N 1
ATOM 732 C CA . ILE A 1 94 ? -5.07 21.688 10.133 1 98.81 94 ILE A CA 1
ATOM 733 C C . ILE A 1 94 ? -5.895 22.938 9.82 1 98.81 94 ILE A C 1
ATOM 735 O O . ILE A 1 94 ? -7.008 23.094 10.328 1 98.81 94 ILE A O 1
ATOM 739 N N . LYS A 1 95 ? -5.348 23.75 9.016 1 98.88 95 LYS A N 1
ATOM 740 C CA . LYS A 1 95 ? -6.031 24.969 8.602 1 98.88 95 LYS A CA 1
ATOM 741 C C . LYS A 1 95 ? -6.309 24.953 7.098 1 98.88 95 LYS A C 1
ATOM 743 O O . LYS A 1 95 ? -5.387 24.797 6.293 1 98.88 95 LYS A O 1
ATOM 748 N N . LYS A 1 96 ? -7.551 25.156 6.77 1 98.75 96 LYS A N 1
ATOM 749 C CA . LYS A 1 96 ? -7.91 25.312 5.363 1 98.75 96 LYS A CA 1
ATOM 750 C C . LYS A 1 96 ? -7.594 26.719 4.867 1 98.75 96 LYS A C 1
ATOM 752 O O . LYS A 1 96 ? -8.18 27.703 5.332 1 98.75 96 LYS A O 1
ATOM 757 N N . ILE A 1 97 ? -6.676 26.828 3.965 1 98.75 97 ILE A N 1
ATOM 758 C CA . ILE A 1 97 ? -6.324 28.109 3.346 1 98.75 97 ILE A CA 1
ATOM 759 C C . ILE A 1 97 ? -7.164 28.312 2.088 1 98.75 97 ILE A C 1
ATOM 761 O O . ILE A 1 97 ? -7.668 29.422 1.846 1 98.75 97 ILE A O 1
ATOM 765 N N . SER A 1 98 ? -7.273 27.312 1.32 1 98.25 98 SER A N 1
ATOM 766 C CA . SER A 1 98 ? -8.148 27.203 0.158 1 98.25 98 SER A CA 1
ATOM 767 C C . SER A 1 98 ? -8.609 25.766 -0.043 1 98.25 98 SER A C 1
ATOM 769 O O . SER A 1 98 ? -8.242 24.875 0.727 1 98.25 98 SER A O 1
ATOM 771 N N . ASP A 1 99 ? -9.383 25.531 -1.055 1 96.5 99 ASP A N 1
ATOM 772 C CA . ASP A 1 99 ? -9.891 24.188 -1.312 1 96.5 99 ASP A CA 1
ATOM 773 C C . ASP A 1 99 ? -8.766 23.234 -1.688 1 96.5 99 ASP A C 1
ATOM 775 O O . ASP A 1 99 ? -8.875 22.016 -1.487 1 96.5 99 ASP A O 1
ATOM 779 N N . ASN A 1 100 ? -7.648 23.812 -2.172 1 97.81 100 ASN A N 1
ATOM 780 C CA . ASN A 1 100 ? -6.598 22.953 -2.711 1 97.81 100 ASN A CA 1
ATOM 781 C C . ASN A 1 100 ? -5.309 23.078 -1.903 1 97.81 100 ASN A C 1
ATOM 783 O O . ASN A 1 100 ? -4.266 22.547 -2.307 1 97.81 100 ASN A O 1
ATOM 787 N N . TYR A 1 101 ? -5.41 23.844 -0.857 1 98.56 101 TYR A N 1
ATOM 788 C CA . TYR A 1 101 ? -4.203 24.062 -0.069 1 98.56 101 TYR A CA 1
ATOM 789 C C . TYR A 1 101 ? -4.535 24.219 1.41 1 98.56 101 TYR A C 1
ATOM 791 O O . TYR A 1 101 ? -5.379 25.031 1.781 1 98.56 101 TYR A O 1
ATOM 799 N N . TYR A 1 102 ? -3.918 23.438 2.256 1 98.75 102 TYR A N 1
ATOM 800 C CA . TYR A 1 102 ? -4.039 23.453 3.709 1 98.75 102 TYR A CA 1
ATOM 801 C C . TYR A 1 102 ? -2.668 23.516 4.367 1 98.75 102 TYR A C 1
ATOM 803 O O . TYR A 1 102 ? -1.652 23.203 3.738 1 98.75 102 TYR A O 1
ATOM 811 N N . GLU A 1 103 ? -2.676 23.906 5.578 1 98.81 103 GLU A N 1
ATOM 812 C CA . GLU A 1 103 ? -1.477 23.891 6.41 1 98.81 103 GLU A CA 1
ATOM 813 C C . GLU A 1 103 ? -1.714 23.109 7.703 1 98.81 103 GLU A C 1
ATOM 815 O O . GLU A 1 103 ? -2.799 23.188 8.281 1 98.81 103 GLU A O 1
ATOM 820 N N . GLY A 1 104 ? -0.695 22.406 8.133 1 98.62 104 GLY A N 1
ATOM 821 C CA . GLY A 1 104 ? -0.826 21.609 9.336 1 98.62 104 GLY A CA 1
ATOM 822 C C . GLY A 1 104 ? 0.312 21.812 10.32 1 98.62 104 GLY A C 1
ATOM 823 O O . GLY A 1 104 ? 1.438 22.109 9.914 1 98.62 104 GLY A O 1
ATOM 824 N N . THR A 1 105 ? -0.007 21.672 11.562 1 98.31 105 THR A N 1
ATOM 825 C CA . THR A 1 105 ? 1.008 21.625 12.609 1 98.31 105 THR A CA 1
ATOM 826 C C . THR A 1 105 ? 0.729 20.5 13.586 1 98.31 105 THR A C 1
ATOM 828 O O . THR A 1 105 ? -0.416 20.062 13.734 1 98.31 105 THR A O 1
ATOM 831 N N . THR A 1 106 ? 1.77 20.016 14.141 1 96.75 106 THR A N 1
ATOM 832 C CA . THR A 1 106 ? 1.738 19.078 15.258 1 96.75 106 THR A CA 1
ATOM 833 C C . THR A 1 106 ? 2.963 19.266 16.156 1 96.75 106 THR A C 1
ATOM 835 O O . THR A 1 106 ? 3.844 20.062 15.852 1 96.75 106 THR A O 1
ATOM 838 N N . ALA A 1 107 ? 3.055 18.516 17.281 1 91.25 107 ALA A N 1
ATOM 839 C CA . ALA A 1 107 ? 4.055 18.734 18.312 1 91.25 107 ALA A CA 1
ATOM 840 C C . ALA A 1 107 ? 5.469 18.609 17.75 1 91.25 107 ALA A C 1
ATOM 842 O O . ALA A 1 107 ? 6.355 19.391 18.094 1 91.25 107 ALA A O 1
ATOM 843 N N . ASP A 1 108 ? 5.773 17.703 16.812 1 90.25 108 ASP A N 1
ATOM 844 C CA . ASP A 1 108 ? 7.145 17.391 16.453 1 90.25 108 ASP A CA 1
ATOM 845 C C . ASP A 1 108 ? 7.465 17.875 15.039 1 90.25 108 ASP A C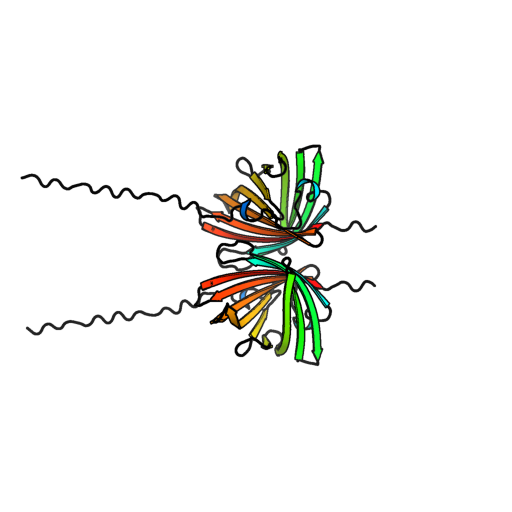 1
ATOM 847 O O . ASP A 1 108 ? 8.539 17.594 14.508 1 90.25 108 ASP A O 1
ATOM 851 N N . VAL A 1 109 ? 6.578 18.594 14.461 1 94 109 VAL A N 1
ATOM 852 C CA . VAL A 1 109 ? 6.836 19.094 13.117 1 94 109 VAL A CA 1
ATOM 853 C C . VAL A 1 109 ? 7.727 20.344 13.188 1 94 109 VAL A C 1
ATOM 855 O O . VAL A 1 109 ? 7.574 21.156 14.094 1 94 109 VAL A O 1
ATOM 858 N N . ILE A 1 110 ? 8.625 20.5 12.328 1 95.88 110 ILE A N 1
ATOM 859 C CA . ILE A 1 110 ? 9.414 21.719 12.156 1 95.88 110 ILE A CA 1
ATOM 860 C C . ILE A 1 110 ? 8.688 22.688 11.219 1 95.88 110 ILE A C 1
ATOM 862 O O . ILE A 1 110 ? 8.539 22.391 10.023 1 95.88 110 ILE A O 1
ATOM 866 N N . GLY A 1 111 ? 8.32 23.891 11.711 1 96.44 111 GLY A N 1
ATOM 867 C CA . GLY A 1 111 ? 7.531 24.812 10.914 1 96.44 111 GLY A CA 1
ATOM 868 C C . GLY A 1 111 ? 6.117 24.328 10.664 1 96.44 111 GLY A C 1
ATOM 869 O O . GLY A 1 111 ? 5.391 24 11.609 1 96.44 111 GLY A O 1
ATOM 870 N N . ILE A 1 112 ? 5.746 24.312 9.336 1 98.06 112 ILE A N 1
ATOM 871 C CA . ILE A 1 112 ? 4.387 23.938 8.969 1 98.06 112 ILE A CA 1
ATOM 872 C C . ILE A 1 112 ? 4.43 22.812 7.93 1 98.06 112 ILE A C 1
ATOM 874 O O . ILE A 1 112 ? 5.34 22.766 7.102 1 98.06 112 ILE A O 1
ATOM 878 N N . ALA A 1 113 ? 3.455 21.984 8.039 1 98.19 113 ALA A N 1
ATOM 879 C CA . ALA A 1 113 ? 3.215 21.016 6.965 1 98.19 113 ALA A CA 1
ATOM 880 C C . ALA A 1 113 ? 2.412 21.656 5.832 1 98.19 113 ALA A C 1
ATOM 882 O O . ALA A 1 113 ? 1.39 22.297 6.074 1 98.19 113 ALA A O 1
ATOM 883 N N . LYS A 1 114 ? 2.861 21.484 4.617 1 98.62 114 LYS A N 1
ATOM 884 C CA . LYS A 1 114 ? 2.115 21.922 3.438 1 98.62 114 LYS A CA 1
ATOM 885 C C . LYS A 1 114 ? 1.292 20.781 2.852 1 98.62 114 LYS A C 1
ATOM 887 O O . LYS A 1 114 ? 1.82 19.703 2.598 1 98.62 114 LYS A O 1
ATOM 892 N N . ILE A 1 115 ? -0.002 21.094 2.656 1 98.5 115 ILE A N 1
ATOM 893 C CA . ILE A 1 115 ? -0.917 20.062 2.18 1 98.5 115 ILE A CA 1
ATOM 894 C C . ILE A 1 115 ? -1.586 20.516 0.887 1 98.5 115 ILE A C 1
ATOM 896 O O . ILE A 1 115 ? -2.346 21.484 0.886 1 98.5 115 ILE A O 1
ATOM 900 N N . TYR A 1 116 ? -1.307 19.812 -0.197 1 98.69 116 TYR A N 1
ATOM 901 C CA . TYR A 1 116 ? -1.883 20.125 -1.501 1 98.69 116 TYR A CA 1
ATOM 902 C C . TYR A 1 116 ? -2.916 19.078 -1.904 1 98.69 116 TYR A C 1
ATOM 904 O O . TYR A 1 116 ? -2.721 17.891 -1.678 1 98.69 116 TYR A O 1
ATOM 912 N N . VAL A 1 117 ? -4.031 19.5 -2.473 1 98.5 117 VAL A N 1
ATOM 913 C CA . VAL A 1 117 ? -5.098 18.609 -2.908 1 98.5 117 VAL A CA 1
ATOM 914 C C . VAL A 1 117 ? -5.426 18.875 -4.375 1 98.5 117 VAL A C 1
ATOM 916 O O . VAL A 1 117 ? -5.551 20.031 -4.793 1 98.5 117 VAL A O 1
ATOM 919 N N . GLU A 1 118 ? -5.469 17.844 -5.211 1 98.31 118 GLU A N 1
ATOM 920 C CA . GLU A 1 118 ? -5.871 17.922 -6.609 1 98.31 118 GLU A CA 1
ATOM 921 C C . GLU A 1 118 ? -6.473 16.594 -7.082 1 98.31 118 GLU A C 1
ATOM 923 O O . GLU A 1 118 ? -5.855 15.539 -6.934 1 98.31 118 GLU A O 1
ATOM 928 N N . GLY A 1 119 ? -7.734 16.688 -7.711 1 97.94 119 GLY A N 1
ATOM 929 C CA . GLY A 1 119 ? -8.398 15.445 -8.102 1 97.94 119 GLY A CA 1
ATOM 930 C C . GLY A 1 119 ? -8.617 14.492 -6.945 1 97.94 119 GLY A C 1
ATOM 931 O O . GLY A 1 119 ? -9.234 14.859 -5.945 1 97.94 119 GLY A O 1
ATOM 932 N N . ASN A 1 120 ? -8.117 13.312 -7.109 1 98.5 120 ASN A N 1
ATOM 933 C CA . ASN A 1 120 ? -8.281 12.32 -6.047 1 98.5 120 ASN A CA 1
ATOM 934 C C . ASN A 1 120 ? -7.039 12.25 -5.16 1 98.5 120 ASN A C 1
ATOM 936 O O . ASN A 1 120 ? -6.922 11.352 -4.328 1 98.5 120 ASN A O 1
ATOM 940 N N . ALA A 1 121 ? -6.105 13.18 -5.344 1 98.5 121 ALA A N 1
ATOM 941 C CA . ALA A 1 121 ? -4.809 13.031 -4.691 1 98.5 121 ALA A CA 1
ATOM 942 C C . ALA A 1 121 ? -4.551 14.18 -3.719 1 98.5 121 ALA A C 1
ATOM 944 O O . ALA A 1 121 ? -5.039 15.297 -3.92 1 98.5 121 ALA A O 1
ATOM 945 N N . MET A 1 122 ? -3.76 13.891 -2.742 1 98.31 122 MET A N 1
ATOM 946 C CA . MET A 1 122 ? -3.207 14.914 -1.86 1 98.31 122 MET A CA 1
ATOM 947 C C . MET A 1 122 ? -1.764 14.586 -1.488 1 98.31 122 MET A C 1
ATOM 949 O O . MET A 1 122 ? -1.374 13.422 -1.46 1 98.31 122 MET A O 1
ATOM 953 N N . ASN A 1 123 ? -1.019 15.656 -1.207 1 98.25 123 ASN A N 1
ATOM 954 C CA . ASN A 1 123 ? 0.396 15.555 -0.865 1 98.25 123 ASN A CA 1
ATOM 955 C C . ASN A 1 123 ? 0.74 16.391 0.361 1 98.25 123 ASN A C 1
ATOM 957 O O . ASN A 1 123 ? 0.542 17.609 0.359 1 98.25 123 ASN A O 1
ATOM 961 N N . TRP A 1 124 ? 1.165 15.703 1.413 1 97.81 124 TRP A N 1
ATOM 962 C CA . TRP A 1 124 ? 1.651 16.344 2.631 1 97.81 124 TRP A CA 1
ATOM 963 C C . TRP A 1 124 ? 3.176 16.391 2.645 1 97.81 124 TRP A C 1
ATOM 965 O O . TRP A 1 124 ? 3.844 15.359 2.572 1 97.81 124 TRP A O 1
ATOM 975 N N . GLN A 1 125 ? 3.695 17.578 2.801 1 97.44 125 GLN A N 1
ATOM 976 C CA . GLN A 1 125 ? 5.137 17.766 2.902 1 97.44 125 GLN A CA 1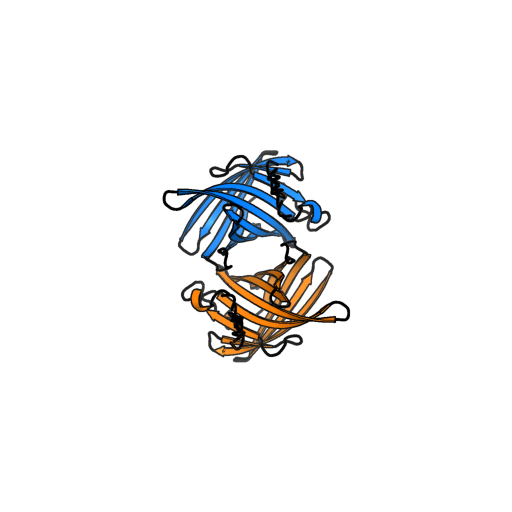
ATOM 977 C C . GLN A 1 125 ? 5.508 18.453 4.219 1 97.44 125 GLN A C 1
ATOM 979 O O . GLN A 1 125 ? 5.027 19.547 4.52 1 97.44 125 GLN A O 1
ATOM 984 N N . TYR A 1 126 ? 6.406 17.812 4.965 1 97.25 126 TYR A N 1
ATOM 985 C CA . TYR A 1 126 ? 6.789 18.375 6.258 1 97.25 126 TYR A CA 1
ATOM 986 C C . TYR A 1 126 ? 8.094 17.75 6.75 1 97.25 126 TYR A C 1
ATOM 988 O O . TYR A 1 126 ? 8.594 16.797 6.164 1 97.25 126 TYR A O 1
ATOM 996 N N . GLN A 1 127 ? 8.625 18.375 7.742 1 97.12 127 GLN A N 1
ATOM 997 C CA . GLN A 1 127 ? 9.836 17.906 8.398 1 97.12 127 GLN A CA 1
ATOM 998 C C . GLN A 1 127 ? 9.617 17.703 9.891 1 97.12 127 GLN A C 1
ATOM 1000 O O . GLN A 1 127 ? 8.898 18.484 10.523 1 97.12 127 GLN A O 1
ATOM 1005 N N . MET A 1 128 ? 10.195 16.688 10.383 1 96 128 MET A N 1
ATOM 1006 C CA . MET A 1 128 ? 10.125 16.438 11.82 1 96 128 MET A CA 1
ATOM 1007 C C . MET A 1 128 ? 11.508 16.141 12.383 1 96 128 MET A C 1
ATOM 1009 O O . MET A 1 128 ? 12.367 15.602 11.688 1 96 128 MET A O 1
ATOM 1013 N N . ASP A 1 129 ? 11.625 16.516 13.68 1 91.75 129 ASP A N 1
ATOM 1014 C CA . ASP A 1 129 ? 12.758 16.031 14.453 1 91.75 129 ASP A CA 1
ATOM 1015 C C . ASP A 1 129 ? 12.453 14.672 15.086 1 91.75 129 ASP A C 1
ATOM 1017 O O . ASP A 1 129 ? 11.562 14.562 15.93 1 91.75 129 ASP A O 1
ATOM 1021 N N . ILE A 1 130 ? 13.211 13.695 14.695 1 90.31 130 ILE A N 1
ATOM 1022 C CA . ILE A 1 130 ? 12.984 12.352 15.219 1 90.31 130 ILE A CA 1
ATOM 1023 C C . ILE A 1 130 ? 14.141 11.945 16.125 1 90.31 130 ILE A C 1
ATOM 1025 O O . ILE A 1 130 ? 15.305 11.953 15.695 1 90.31 130 ILE A O 1
ATOM 1029 N N . PRO A 1 131 ? 13.812 11.617 17.312 1 88.06 131 PRO A N 1
ATOM 1030 C CA . PRO A 1 131 ? 14.875 11.156 18.219 1 88.06 131 PRO A CA 1
ATOM 1031 C C . PRO A 1 131 ? 15.328 9.734 17.906 1 88.06 131 PRO A C 1
ATOM 1033 O O . PRO A 1 131 ? 14.5 8.844 17.672 1 88.06 131 PRO A O 1
ATOM 1036 N N . VAL A 1 132 ? 16.594 9.477 17.75 1 84 132 VAL A N 1
ATOM 1037 C CA . VAL A 1 132 ? 17.219 8.164 17.625 1 84 132 VAL A CA 1
ATOM 1038 C C . VAL A 1 132 ? 18.375 8.047 18.609 1 84 132 VAL A C 1
ATOM 1040 O O . VAL A 1 132 ? 19.453 8.602 18.391 1 84 132 VAL A O 1
ATOM 1043 N N . GLY A 1 133 ? 18.094 7.238 19.625 1 86.44 133 GLY A N 1
ATOM 1044 C CA . GLY A 1 133 ? 19.062 7.23 20.719 1 86.44 133 GLY A CA 1
ATOM 1045 C C . GLY A 1 133 ? 19.25 8.594 21.344 1 86.44 133 GLY A C 1
ATOM 1046 O O . GLY A 1 133 ? 18.297 9.227 21.797 1 86.44 133 GLY A O 1
ATOM 1047 N N . ASP A 1 134 ? 20.5 9.031 21.391 1 89.62 134 ASP A N 1
ATOM 1048 C CA . ASP A 1 134 ? 20.844 10.305 22.016 1 89.62 134 ASP A CA 1
ATOM 1049 C C . ASP A 1 134 ? 20.906 11.43 20.984 1 89.62 134 ASP A C 1
ATOM 1051 O O . ASP A 1 134 ? 21.281 12.562 21.312 1 89.62 134 ASP A O 1
ATOM 1055 N N . LYS A 1 135 ? 20.531 11.109 19.828 1 89.38 135 LYS A N 1
ATOM 1056 C CA . LYS A 1 135 ? 20.609 12.094 18.75 1 89.38 135 LYS A CA 1
ATOM 1057 C C . LYS A 1 135 ? 19.219 12.398 18.188 1 89.38 135 LYS A C 1
ATOM 1059 O O . LYS A 1 135 ? 18.281 11.633 18.391 1 89.38 135 LYS A O 1
ATOM 1064 N N . LYS A 1 136 ? 19.109 13.641 17.625 1 89.12 136 LYS A N 1
ATOM 1065 C CA . LYS A 1 136 ? 17.906 14.031 16.875 1 89.12 136 LYS A CA 1
ATOM 1066 C C . LYS A 1 136 ? 18.234 14.273 15.414 1 89.12 136 LYS A C 1
ATOM 1068 O O . LYS A 1 136 ? 19.234 14.922 15.086 1 89.12 136 LYS A O 1
ATOM 1073 N N . TYR A 1 137 ? 17.406 13.719 14.625 1 92 137 TYR A N 1
ATOM 1074 C CA . TYR A 1 137 ? 17.609 13.891 13.188 1 92 137 TYR A CA 1
ATOM 1075 C C . TYR A 1 137 ? 16.406 14.555 12.539 1 92 137 TYR A C 1
ATOM 1077 O O . TYR A 1 137 ? 15.258 14.242 12.883 1 92 137 TYR A O 1
ATOM 1085 N N . LYS A 1 138 ? 16.75 15.469 11.641 1 94.75 138 LYS A N 1
ATOM 1086 C CA . LYS A 1 138 ? 15.695 16.047 10.805 1 94.75 138 LYS A CA 1
ATOM 1087 C C . LYS A 1 138 ? 15.32 15.109 9.664 1 94.75 138 LYS A C 1
ATOM 1089 O O . LYS A 1 138 ? 16.172 14.758 8.836 1 94.75 138 LYS A O 1
ATOM 1094 N N . ILE A 1 139 ? 14.07 14.727 9.656 1 95.88 139 ILE A N 1
ATOM 1095 C CA . ILE A 1 139 ? 13.57 13.82 8.633 1 95.88 139 ILE A CA 1
ATOM 1096 C C . ILE A 1 139 ? 12.516 14.531 7.781 1 95.88 139 ILE A C 1
ATOM 1098 O O . ILE A 1 139 ? 11.641 15.211 8.312 1 95.88 139 ILE A O 1
ATOM 1102 N N . ASN A 1 140 ? 12.68 14.398 6.465 1 96.81 140 ASN A N 1
ATOM 1103 C CA . ASN A 1 140 ? 11.68 14.906 5.535 1 96.81 140 ASN A CA 1
ATOM 1104 C C . ASN A 1 140 ? 10.625 13.852 5.207 1 96.81 140 ASN A C 1
ATOM 1106 O O . ASN A 1 140 ? 10.961 12.711 4.879 1 96.81 140 ASN A O 1
ATOM 1110 N N . PHE A 1 141 ? 9.391 14.273 5.344 1 96.88 141 PHE A N 1
ATOM 1111 C CA . PHE A 1 141 ? 8.281 13.398 5.008 1 96.88 141 PHE A CA 1
ATOM 1112 C C . PHE A 1 141 ? 7.555 13.891 3.762 1 96.88 141 PHE A C 1
ATOM 1114 O O . PHE A 1 141 ? 7.27 15.086 3.635 1 96.88 141 PHE A O 1
ATOM 1121 N N . ASP A 1 142 ? 7.328 12.984 2.834 1 96.94 142 ASP A N 1
ATOM 1122 C CA . ASP A 1 142 ? 6.57 13.211 1.606 1 96.94 142 ASP A CA 1
ATOM 1123 C C . ASP A 1 142 ? 5.418 12.219 1.481 1 96.94 142 ASP A C 1
ATOM 1125 O O . ASP A 1 142 ? 5.574 11.141 0.904 1 96.94 142 ASP A O 1
ATOM 1129 N N . ASP A 1 143 ? 4.188 12.641 2.021 1 97.12 143 ASP A N 1
ATOM 1130 C CA . ASP A 1 143 ? 3.029 11.75 2.076 1 97.12 143 ASP A CA 1
ATOM 1131 C C . ASP A 1 143 ? 2.1 11.984 0.887 1 97.12 143 ASP A C 1
ATOM 1133 O O . ASP A 1 143 ? 1.511 13.062 0.754 1 97.12 143 ASP A O 1
ATOM 1137 N N . TRP A 1 144 ? 1.987 10.977 0.068 1 98 144 TRP A N 1
ATOM 1138 C CA . TRP A 1 144 ? 0.994 10.969 -1 1 98 144 TRP A CA 1
ATOM 1139 C C . TRP A 1 144 ? -0.203 10.102 -0.625 1 98 144 TRP A C 1
ATOM 1141 O O . TRP A 1 144 ? -0.039 8.984 -0.126 1 98 144 TRP A O 1
ATOM 1151 N N . MET A 1 145 ? -1.389 10.664 -0.837 1 98.44 145 MET A N 1
ATOM 1152 C CA . MET A 1 145 ? -2.604 9.898 -0.577 1 98.44 145 MET A CA 1
ATOM 1153 C C . MET A 1 145 ? -3.543 9.945 -1.777 1 98.44 145 MET A C 1
ATOM 1155 O O . MET A 1 145 ? -3.648 10.969 -2.449 1 98.44 145 MET A O 1
ATOM 1159 N N . TYR A 1 146 ? -4.199 8.883 -1.96 1 98.62 146 TYR A N 1
ATOM 1160 C CA . TYR A 1 146 ? -5.098 8.734 -3.102 1 98.62 146 TYR A CA 1
ATOM 1161 C C . TYR A 1 146 ? -6.457 8.203 -2.66 1 98.62 146 TYR A C 1
ATOM 1163 O O . TYR A 1 146 ? -6.551 7.117 -2.09 1 98.62 146 TYR A O 1
ATOM 1171 N N . LEU A 1 147 ? -7.457 8.984 -2.939 1 98.62 147 LEU A N 1
ATOM 1172 C CA . LEU A 1 147 ? -8.82 8.547 -2.66 1 98.62 147 LEU A CA 1
ATOM 1173 C C . LEU A 1 147 ? -9.289 7.543 -3.709 1 98.62 147 LEU A C 1
ATOM 1175 O O . LEU A 1 147 ? -9.195 7.801 -4.91 1 98.62 147 LEU A O 1
ATOM 1179 N N . MET A 1 148 ? -9.711 6.434 -3.189 1 98.31 148 MET A N 1
ATOM 1180 C CA . MET A 1 148 ? -10.219 5.359 -4.035 1 98.31 148 MET A CA 1
ATOM 1181 C C . MET A 1 148 ? -11.742 5.285 -3.965 1 98.31 148 MET A C 1
ATOM 1183 O O . MET A 1 148 ? -12.367 6.008 -3.188 1 98.31 148 MET A O 1
ATOM 1187 N N . ASN A 1 149 ? -12.273 4.406 -4.844 1 95.56 149 ASN A N 1
ATOM 1188 C CA . ASN A 1 149 ? -13.695 4.133 -4.707 1 95.56 149 ASN A CA 1
ATOM 1189 C C . ASN A 1 149 ? -14.039 3.625 -3.311 1 95.56 149 ASN A C 1
ATOM 1191 O O . ASN A 1 149 ? -13.164 3.141 -2.588 1 95.56 149 ASN A O 1
ATOM 1195 N N . ASP A 1 150 ? -15.258 3.836 -2.871 1 92.25 150 ASP A N 1
ATOM 1196 C CA . ASP A 1 150 ? -15.852 3.314 -1.641 1 92.25 150 ASP A CA 1
ATOM 1197 C C . ASP A 1 150 ? -15.188 3.93 -0.411 1 92.25 150 ASP A C 1
ATOM 1199 O O . ASP A 1 150 ? -15.125 3.303 0.648 1 92.25 150 ASP A O 1
ATOM 1203 N N . GLY A 1 151 ? -14.5 5.004 -0.613 1 95 151 GLY A N 1
ATOM 1204 C CA . GLY A 1 151 ? -13.992 5.793 0.499 1 95 151 GLY A CA 1
ATOM 1205 C C . GLY A 1 151 ? -12.672 5.293 1.034 1 95 151 GLY A C 1
ATOM 1206 O O . GLY A 1 151 ? -12.227 5.703 2.109 1 95 151 GLY A O 1
ATOM 1207 N N . VAL A 1 152 ? -12.047 4.434 0.363 1 97.31 152 VAL A N 1
ATOM 1208 C CA . VAL A 1 152 ? -10.719 3.973 0.755 1 97.31 152 VAL A CA 1
ATOM 1209 C C . VAL A 1 152 ? -9.68 5.039 0.415 1 97.31 152 VAL A C 1
ATOM 1211 O O . VAL A 1 152 ? -9.75 5.676 -0.639 1 97.31 152 VAL A O 1
ATOM 1214 N N . LEU A 1 153 ? -8.812 5.254 1.305 1 98.5 153 LEU A N 1
ATOM 1215 C CA . LEU A 1 153 ? -7.691 6.168 1.089 1 98.5 153 LEU A CA 1
ATOM 1216 C C . LEU A 1 153 ? -6.359 5.434 1.227 1 98.5 153 LEU A C 1
ATOM 1218 O O . LEU A 1 153 ? -6.082 4.832 2.266 1 98.5 153 LEU A O 1
ATOM 1222 N N . ILE A 1 154 ? -5.531 5.441 0.183 1 98.69 154 ILE A N 1
ATOM 1223 C CA . ILE A 1 154 ? -4.203 4.844 0.22 1 98.69 154 ILE A CA 1
ATOM 1224 C C . ILE A 1 154 ? -3.16 5.922 0.506 1 98.69 154 ILE A C 1
ATOM 1226 O O . ILE A 1 154 ? -3.104 6.938 -0.188 1 98.69 154 ILE A O 1
ATOM 1230 N N . ASN A 1 155 ? -2.371 5.707 1.534 1 98.5 155 ASN A N 1
ATOM 1231 C CA . ASN A 1 155 ? -1.273 6.598 1.896 1 98.5 155 ASN A CA 1
ATOM 1232 C C . ASN A 1 155 ? 0.083 5.957 1.619 1 98.5 155 ASN A C 1
ATOM 1234 O O . ASN A 1 155 ? 0.382 4.879 2.137 1 98.5 155 ASN A O 1
ATOM 1238 N N . LYS A 1 156 ? 0.824 6.574 0.784 1 97.75 156 LYS A N 1
ATOM 1239 C CA . LYS A 1 156 ? 2.209 6.203 0.511 1 97.75 156 LYS A CA 1
ATOM 1240 C C . LYS A 1 156 ? 3.166 7.32 0.917 1 97.75 156 LYS A C 1
ATOM 1242 O O . LYS A 1 156 ? 3.029 8.461 0.462 1 97.75 156 LYS A O 1
ATOM 1247 N N . ASN A 1 157 ? 4.098 6.898 1.728 1 94.06 157 ASN A N 1
ATOM 1248 C CA . ASN A 1 157 ? 5.035 7.887 2.252 1 94.06 157 ASN A CA 1
ATOM 1249 C C . ASN A 1 157 ? 6.484 7.453 2.047 1 94.06 157 ASN A C 1
ATOM 1251 O O . ASN A 1 157 ? 6.793 6.262 2.105 1 94.06 157 ASN A O 1
ATOM 1255 N N . SER A 1 158 ? 7.301 8.367 1.812 1 92.88 158 SER A N 1
ATOM 1256 C CA . SER A 1 158 ? 8.742 8.172 1.92 1 92.88 158 SER A CA 1
ATOM 1257 C C . SER A 1 158 ? 9.352 9.109 2.953 1 92.88 158 SER A C 1
ATOM 1259 O O . SER A 1 158 ? 8.945 10.273 3.064 1 92.88 158 SER A O 1
ATOM 1261 N N . PHE A 1 159 ? 10.25 8.547 3.715 1 94.69 159 PHE A N 1
ATOM 1262 C CA . PHE A 1 159 ? 11.047 9.297 4.68 1 94.69 159 PHE A CA 1
ATOM 1263 C C . PHE A 1 159 ? 12.461 9.508 4.164 1 94.69 159 PHE A C 1
ATOM 1265 O O . PHE A 1 159 ? 13.141 8.547 3.795 1 94.69 159 PHE A O 1
ATOM 1272 N N . LYS A 1 160 ? 12.938 10.727 4.258 1 95.94 160 LYS A N 1
ATOM 1273 C CA . LYS A 1 160 ? 14.281 11 3.748 1 95.94 160 LYS A CA 1
ATOM 1274 C C . LYS A 1 160 ? 15.133 11.703 4.801 1 95.94 160 LYS A C 1
ATOM 1276 O O . LYS A 1 160 ? 14.656 12.586 5.516 1 95.94 160 LYS A O 1
ATOM 1281 N N . LYS A 1 161 ? 16.312 11.234 4.934 1 94.06 161 LYS A N 1
ATOM 1282 C CA . LYS A 1 161 ? 17.359 11.859 5.734 1 94.06 161 LYS A CA 1
ATOM 1283 C C . LYS A 1 161 ? 18.547 12.266 4.863 1 94.06 161 LYS A C 1
ATOM 1285 O O . LYS A 1 161 ? 19.078 11.453 4.109 1 94.06 161 LYS A O 1
ATOM 1290 N N . PHE A 1 162 ? 18.906 13.586 4.84 1 91.81 162 PHE A N 1
ATOM 1291 C CA . PHE A 1 162 ? 19.969 14.141 4.016 1 91.81 162 PHE A CA 1
ATOM 1292 C C . PHE A 1 162 ? 19.734 13.836 2.543 1 91.81 162 PHE A C 1
ATOM 1294 O O . PHE A 1 162 ? 20.672 13.516 1.814 1 91.81 162 PHE A O 1
ATOM 1301 N N . GLY A 1 163 ? 18.5 13.789 2.145 1 89.5 163 GLY A N 1
ATOM 1302 C CA . GLY A 1 163 ? 18.141 13.609 0.748 1 89.5 163 GLY A CA 1
ATOM 1303 C C . GLY A 1 163 ? 18.062 12.156 0.331 1 89.5 163 GLY A C 1
ATOM 1304 O O . GLY A 1 163 ? 17.688 11.852 -0.805 1 89.5 163 GLY A O 1
ATOM 1305 N N . LEU A 1 164 ? 18.344 11.289 1.287 1 94 164 LEU A N 1
ATOM 1306 C CA . LEU A 1 164 ? 18.312 9.867 0.983 1 94 164 LEU A CA 1
ATOM 1307 C C . LEU A 1 164 ? 17.109 9.195 1.627 1 94 164 LEU A C 1
ATOM 1309 O O . LEU A 1 164 ? 16.797 9.453 2.793 1 94 164 LEU A O 1
ATOM 1313 N N . THR A 1 165 ? 16.469 8.32 0.853 1 94.06 165 THR A N 1
ATOM 1314 C CA . THR A 1 165 ? 15.32 7.605 1.393 1 94.06 165 THR A CA 1
ATOM 1315 C C . THR A 1 165 ? 15.758 6.582 2.438 1 94.06 165 THR A C 1
ATOM 1317 O O . THR A 1 165 ? 16.547 5.676 2.135 1 94.06 165 THR A O 1
ATOM 1320 N N . VAL A 1 166 ? 15.219 6.719 3.631 1 95.12 166 VAL A N 1
ATOM 1321 C CA . VAL A 1 166 ? 15.633 5.816 4.699 1 95.12 166 VAL A CA 1
ATOM 1322 C C . VAL A 1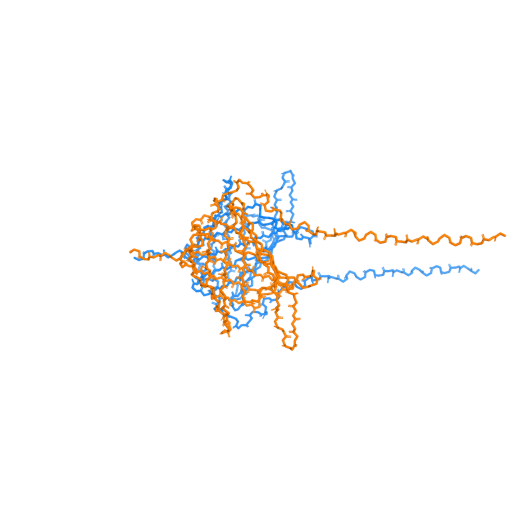 166 ? 14.477 4.887 5.062 1 95.12 166 VAL A C 1
ATOM 1324 O O . VAL A 1 166 ? 14.664 3.92 5.809 1 95.12 166 VAL A O 1
ATOM 1327 N N . GLY A 1 167 ? 13.234 5.172 4.551 1 96.06 167 GLY A N 1
ATOM 1328 C CA . GLY A 1 167 ? 12.094 4.309 4.797 1 96.06 167 GLY A CA 1
ATOM 1329 C C . GLY A 1 167 ? 10.836 4.77 4.082 1 96.06 167 GLY A C 1
ATOM 1330 O O . GLY A 1 167 ? 10.836 5.805 3.418 1 96.06 167 GLY A O 1
ATOM 1331 N N . SER A 1 168 ? 9.852 3.93 4.195 1 97.44 168 SER A N 1
ATOM 1332 C CA . SER A 1 168 ? 8.555 4.242 3.602 1 97.44 168 SER A CA 1
ATOM 1333 C C . SER A 1 168 ? 7.41 3.672 4.434 1 97.44 168 SER A C 1
ATOM 1335 O O . SER A 1 168 ? 7.617 2.768 5.242 1 97.44 168 SER A O 1
ATOM 1337 N N . LEU A 1 169 ? 6.348 4.297 4.324 1 98.12 169 LEU A N 1
ATOM 1338 C CA . LEU A 1 169 ? 5.105 3.859 4.945 1 98.12 169 LEU A CA 1
ATOM 1339 C C . LEU A 1 169 ? 4.02 3.643 3.898 1 98.12 169 LEU A C 1
ATOM 1341 O O . LEU A 1 169 ? 3.869 4.449 2.977 1 98.12 169 LEU A O 1
ATOM 1345 N N . THR A 1 170 ? 3.299 2.502 3.947 1 98.69 170 THR A N 1
ATOM 1346 C CA . THR A 1 170 ? 2.076 2.229 3.201 1 98.69 170 THR A CA 1
ATOM 1347 C C . THR A 1 170 ? 0.907 1.981 4.148 1 98.69 170 THR A C 1
ATOM 1349 O O . THR A 1 170 ? 0.983 1.118 5.023 1 98.69 170 THR A O 1
ATOM 1352 N N . LEU A 1 171 ? -0.134 2.773 4.004 1 98.69 171 LEU A N 1
ATOM 1353 C CA . LEU A 1 171 ? -1.289 2.717 4.895 1 98.69 171 LEU A CA 1
ATOM 1354 C C . LEU A 1 171 ? -2.59 2.764 4.102 1 98.69 171 LEU A C 1
ATOM 1356 O O . LEU A 1 171 ? -2.736 3.584 3.191 1 98.69 171 LEU A O 1
ATOM 1360 N N . PHE A 1 172 ? -3.457 1.896 4.41 1 98.06 172 PHE A N 1
ATOM 1361 C CA . PHE A 1 172 ? -4.816 1.879 3.887 1 98.06 172 PHE A CA 1
ATOM 1362 C C . PHE A 1 172 ? -5.812 2.326 4.949 1 98.06 172 PHE A C 1
ATOM 1364 O O . PHE A 1 172 ? -5.82 1.798 6.062 1 98.06 172 PHE A O 1
ATOM 1371 N N . MET A 1 173 ? -6.656 3.258 4.559 1 97.94 173 MET A N 1
ATOM 1372 C CA . MET A 1 173 ? -7.629 3.783 5.512 1 97.94 173 MET A CA 1
ATOM 1373 C C . MET A 1 173 ? -9.031 3.754 4.926 1 97.94 173 MET A C 1
ATOM 1375 O O . MET A 1 173 ? -9.203 3.791 3.705 1 97.94 173 MET A O 1
ATOM 1379 N N . HIS A 1 174 ? -9.992 3.721 5.777 1 96.56 174 HIS A N 1
ATOM 1380 C CA . HIS A 1 174 ? -11.391 3.869 5.402 1 96.56 174 HIS A CA 1
ATOM 1381 C C . HIS A 1 174 ? -12.219 4.395 6.57 1 96.56 174 HIS A C 1
ATOM 1383 O O . HIS A 1 174 ? -11.82 4.27 7.727 1 96.56 174 HIS A O 1
ATOM 1389 N N . LYS A 1 175 ? -13.328 5.012 6.199 1 94.94 175 LYS A N 1
ATOM 1390 C CA . LYS A 1 175 ? -14.242 5.492 7.23 1 94.94 175 LYS A CA 1
ATOM 1391 C C . LYS A 1 175 ? -14.898 4.332 7.973 1 94.94 175 LYS A C 1
ATOM 1393 O O . LYS A 1 175 ? -15.258 3.326 7.359 1 94.94 175 LYS A O 1
ATOM 1398 N N . GLU A 1 176 ? -14.914 4.43 9.234 1 88.88 176 GLU A N 1
ATOM 1399 C CA . GLU A 1 176 ? -15.609 3.396 10 1 88.88 176 GLU A CA 1
ATOM 1400 C C . GLU A 1 176 ? -17.125 3.506 9.836 1 88.88 176 GLU A C 1
ATOM 1402 O O . GLU A 1 176 ? -17.688 4.602 9.914 1 88.88 176 GLU A O 1
ATOM 1407 N N . LYS A 1 177 ? -17.703 2.439 9.188 1 71.19 177 LYS A N 1
ATOM 1408 C CA . LYS A 1 177 ? -19.156 2.443 9.031 1 71.19 177 LYS A CA 1
ATOM 1409 C C . LYS A 1 177 ? -19.859 2.473 10.383 1 71.19 177 LYS A C 1
ATOM 1411 O O . LYS A 1 177 ? -19.438 1.806 11.328 1 71.19 177 LYS A O 1
ATOM 1416 N N . THR A 1 178 ? -20.562 3.594 10.742 1 53.38 178 THR A N 1
ATOM 1417 C CA . THR A 1 178 ? -21.438 3.631 11.906 1 53.38 178 THR A CA 1
ATOM 1418 C C . THR A 1 178 ? -22.547 2.588 11.781 1 53.38 178 THR A C 1
ATOM 1420 O O . THR A 1 178 ? -23.141 2.43 10.711 1 53.38 178 THR A O 1
ATOM 1423 N N . GLY A 1 179 ? -22.469 1.304 12.188 1 37.25 179 GLY A N 1
ATOM 1424 C CA . GLY A 1 179 ? -23.656 0.49 12.305 1 37.25 179 GLY A CA 1
ATOM 1425 C C . GLY A 1 179 ? -24.938 1.312 12.422 1 37.25 179 GLY A C 1
ATOM 1426 O O . GLY A 1 179 ? -25.062 2.146 13.32 1 37.25 179 GLY A O 1
ATOM 1427 N N . ALA A 1 180 ? -25.531 1.664 11.289 1 29.86 180 ALA A N 1
ATOM 1428 C CA . ALA A 1 180 ? -26.938 1.999 11.562 1 29.86 180 ALA A CA 1
ATOM 1429 C C . ALA A 1 180 ? -27.672 0.806 12.148 1 29.86 180 ALA A C 1
ATOM 1431 O O . ALA A 1 180 ? -27.438 -0.338 11.758 1 29.86 180 ALA A O 1
ATOM 1432 N N . MET B 1 1 ? 65.562 -6.988 -26.266 1 27.7 1 MET B N 1
ATOM 1433 C CA . MET B 1 1 ? 64.812 -6.531 -25.094 1 27.7 1 MET B CA 1
ATOM 1434 C C . MET B 1 1 ? 63.344 -6.465 -25.375 1 27.7 1 MET B C 1
ATOM 1436 O O . MET B 1 1 ? 62.875 -5.531 -26.031 1 27.7 1 MET B O 1
ATOM 1440 N N . LYS B 1 2 ? 62.719 -7.75 -25.688 1 32.12 2 LYS B N 1
ATOM 1441 C CA . LYS B 1 2 ? 61.344 -8.109 -26.094 1 32.12 2 LYS B CA 1
ATOM 1442 C C . LYS B 1 2 ? 60.312 -7.562 -25.094 1 32.12 2 LYS B C 1
ATOM 1444 O O . LYS B 1 2 ? 60.5 -7.684 -23.891 1 32.12 2 LYS B O 1
ATOM 1449 N N . LYS B 1 3 ? 59.5 -6.551 -25.578 1 29.48 3 LYS B N 1
ATOM 1450 C CA . LYS B 1 3 ? 58.312 -5.828 -25.062 1 29.48 3 LYS B CA 1
ATOM 1451 C C . LYS B 1 3 ? 57.25 -6.797 -24.562 1 29.48 3 LYS B C 1
ATOM 1453 O O . LYS B 1 3 ? 56.625 -7.492 -25.359 1 29.48 3 LYS B O 1
ATOM 1458 N N . LEU B 1 4 ? 57.469 -7.527 -23.422 1 32.66 4 LEU B N 1
ATOM 1459 C CA . LEU B 1 4 ? 56.469 -8.32 -22.719 1 32.66 4 LEU B CA 1
ATOM 1460 C C . LEU B 1 4 ? 55.219 -7.484 -22.422 1 32.66 4 LEU B C 1
ATOM 1462 O O . LEU B 1 4 ? 55.281 -6.57 -21.594 1 32.66 4 LEU B O 1
ATOM 1466 N N . ILE B 1 5 ? 54.438 -6.992 -23.406 1 34.03 5 ILE B N 1
ATOM 1467 C CA . ILE B 1 5 ? 53.156 -6.363 -23.219 1 34.03 5 ILE B CA 1
ATOM 1468 C C . ILE B 1 5 ? 52.25 -7.27 -22.375 1 34.03 5 ILE B C 1
ATOM 1470 O O . ILE B 1 5 ? 51.969 -8.398 -22.766 1 34.03 5 ILE B O 1
ATOM 1474 N N . SER B 1 6 ? 52.438 -7.359 -21.016 1 32.53 6 SER B N 1
ATOM 1475 C CA . SER B 1 6 ? 51.594 -8.062 -20.078 1 32.53 6 SER B CA 1
ATOM 1476 C C . SER B 1 6 ? 50.125 -7.664 -20.281 1 32.53 6 SER B C 1
ATOM 1478 O O . SER B 1 6 ? 49.781 -6.477 -20.312 1 32.53 6 SER B O 1
ATOM 1480 N N . LYS B 1 7 ? 49.344 -8.398 -21.141 1 32.59 7 LYS B N 1
ATOM 1481 C CA . LYS B 1 7 ? 47.906 -8.383 -21.25 1 32.59 7 LYS B CA 1
ATOM 1482 C C . LYS B 1 7 ? 47.25 -8.43 -19.875 1 32.59 7 LYS B C 1
ATOM 1484 O O . LYS B 1 7 ? 47.375 -9.414 -19.156 1 32.59 7 LYS B O 1
ATOM 1489 N N . ILE B 1 8 ? 47.281 -7.395 -19.062 1 31.98 8 ILE B N 1
ATOM 1490 C CA . ILE B 1 8 ? 46.469 -7.238 -17.875 1 31.98 8 ILE B CA 1
ATOM 1491 C C . ILE B 1 8 ? 45 -7.523 -18.234 1 31.98 8 ILE B C 1
ATOM 1493 O O . ILE B 1 8 ? 44.375 -6.785 -19 1 31.98 8 ILE B O 1
ATOM 1497 N N . GLY B 1 9 ? 44.625 -8.773 -18.547 1 29.64 9 GLY B N 1
ATOM 1498 C CA . GLY B 1 9 ? 43.219 -9.172 -18.656 1 29.64 9 GLY B CA 1
ATOM 1499 C C . GLY B 1 9 ? 42.375 -8.672 -17.516 1 29.64 9 GLY B C 1
ATOM 1500 O O . GLY B 1 9 ? 42.656 -8.969 -16.344 1 29.64 9 GLY B O 1
ATOM 1501 N N . VAL B 1 10 ? 41.812 -7.496 -17.625 1 31.12 10 VAL B N 1
ATOM 1502 C CA . VAL B 1 10 ? 40.781 -6.984 -16.719 1 31.12 10 VAL B CA 1
ATOM 1503 C C . VAL B 1 10 ? 39.688 -8.031 -16.531 1 31.12 10 VAL B C 1
ATOM 1505 O O . VAL B 1 10 ? 39 -8.375 -17.484 1 31.12 10 VAL B O 1
ATOM 1508 N N . ILE B 1 11 ? 39.938 -9.086 -15.773 1 32.25 11 ILE B N 1
ATOM 1509 C CA . ILE B 1 11 ? 38.875 -9.945 -15.305 1 32.25 11 ILE B CA 1
ATOM 1510 C C . ILE B 1 11 ? 37.75 -9.094 -14.719 1 32.25 11 ILE B C 1
ATOM 1512 O O . ILE B 1 11 ? 37.938 -8.43 -13.695 1 32.25 11 ILE B O 1
ATOM 1516 N N . ILE B 1 12 ? 36.969 -8.492 -15.562 1 32.47 12 ILE B N 1
ATOM 1517 C CA . ILE B 1 12 ? 35.688 -7.926 -15.109 1 32.47 12 ILE B CA 1
ATOM 1518 C C . ILE B 1 12 ? 34.938 -8.953 -14.281 1 32.47 12 ILE B C 1
ATOM 1520 O O . ILE B 1 12 ? 34.5 -9.984 -14.797 1 32.47 12 ILE B O 1
ATOM 1524 N N . MET B 1 13 ? 35.312 -9.234 -13.047 1 31.5 13 MET B N 1
ATOM 1525 C CA . MET B 1 13 ? 34.5 -9.969 -12.094 1 31.5 13 MET B CA 1
ATOM 1526 C C . MET B 1 13 ? 33.062 -9.477 -12.125 1 31.5 13 MET B C 1
ATOM 1528 O O . MET B 1 13 ? 32.781 -8.32 -11.82 1 31.5 13 MET B O 1
ATOM 1532 N N . ALA B 1 14 ? 32.281 -9.93 -13.062 1 32.25 14 ALA B N 1
ATOM 1533 C CA . ALA B 1 14 ? 30.828 -9.812 -12.953 1 32.25 14 ALA B CA 1
ATOM 1534 C C . ALA B 1 14 ? 30.359 -10.156 -11.539 1 32.25 14 ALA B C 1
ATOM 1536 O O . ALA B 1 14 ? 30.328 -11.336 -11.164 1 32.25 14 ALA B O 1
ATOM 1537 N N . LEU B 1 15 ? 30.766 -9.477 -10.508 1 33.19 15 LEU B N 1
ATOM 1538 C CA . LEU B 1 15 ? 30.016 -9.578 -9.25 1 33.19 15 LEU B CA 1
ATOM 1539 C C . LEU B 1 15 ? 28.516 -9.664 -9.508 1 33.19 15 LEU B C 1
ATOM 1541 O O . LEU B 1 15 ? 27.938 -8.773 -10.133 1 33.19 15 LEU B O 1
ATOM 1545 N N . GLY B 1 16 ? 28 -10.844 -9.766 1 32.44 16 GLY B N 1
ATOM 1546 C CA . GLY B 1 16 ? 26.562 -11.086 -9.703 1 32.44 16 GLY B CA 1
ATOM 1547 C C . GLY B 1 16 ? 25.875 -10.258 -8.641 1 32.44 16 GLY B C 1
ATOM 1548 O O . GLY B 1 16 ? 26.109 -10.43 -7.445 1 32.44 16 GLY B O 1
ATOM 1549 N N . LEU B 1 17 ? 25.656 -9.062 -8.852 1 32.28 17 LEU B N 1
ATOM 1550 C CA . LEU B 1 17 ? 24.719 -8.273 -8.07 1 32.28 17 LEU B CA 1
ATOM 1551 C C . LEU B 1 17 ? 23.453 -9.07 -7.77 1 32.28 17 LEU B C 1
ATOM 1553 O O . LEU B 1 17 ? 22.516 -9.086 -8.57 1 32.28 17 LEU B O 1
ATOM 1557 N N . PHE B 1 18 ? 23.562 -10.328 -7.336 1 33.94 18 PHE B N 1
ATOM 1558 C CA . PHE B 1 18 ? 22.344 -10.82 -6.727 1 33.94 18 PHE B CA 1
ATOM 1559 C C . PHE B 1 18 ? 21.719 -9.773 -5.812 1 33.94 18 PHE B C 1
ATOM 1561 O O . PHE B 1 18 ? 22.328 -9.391 -4.805 1 33.94 18 PHE B O 1
ATOM 1568 N N . GLY B 1 19 ? 21.188 -8.844 -6.348 1 37.62 19 GLY B N 1
ATOM 1569 C CA . GLY B 1 19 ? 20.391 -7.918 -5.559 1 37.62 19 GLY B CA 1
ATOM 1570 C C . GLY B 1 19 ? 19.656 -8.586 -4.406 1 37.62 19 GLY B C 1
ATOM 1571 O O . GLY B 1 19 ? 18.984 -9.602 -4.598 1 37.62 19 GLY B O 1
ATOM 1572 N N . CYS B 1 20 ? 20.188 -8.578 -3.201 1 43.41 20 CYS B N 1
ATOM 1573 C CA . CYS B 1 20 ? 19.609 -9.016 -1.934 1 43.41 20 CYS B CA 1
ATOM 1574 C C . CYS B 1 20 ? 18.156 -8.586 -1.816 1 43.41 20 CYS B C 1
ATOM 1576 O O . CYS B 1 20 ? 17.859 -7.434 -1.504 1 43.41 20 CYS B O 1
ATOM 1578 N N . SER B 1 21 ? 17.219 -8.961 -2.746 1 51.88 21 SER B N 1
ATOM 1579 C CA . SER B 1 21 ? 15.805 -8.938 -2.373 1 51.88 21 SER B CA 1
ATOM 1580 C C . SER B 1 21 ? 15.594 -9.508 -0.976 1 51.88 21 SER B C 1
ATOM 1582 O O . SER B 1 21 ? 16.438 -10.258 -0.471 1 51.88 21 SER B O 1
ATOM 1584 N N . ALA B 1 22 ? 14.703 -8.969 -0.207 1 62.56 22 ALA B N 1
ATOM 1585 C CA . ALA B 1 22 ? 14.367 -9.523 1.101 1 62.56 22 ALA B CA 1
ATOM 1586 C C . ALA B 1 22 ? 14.266 -11.047 1.038 1 62.56 22 ALA B C 1
ATOM 1588 O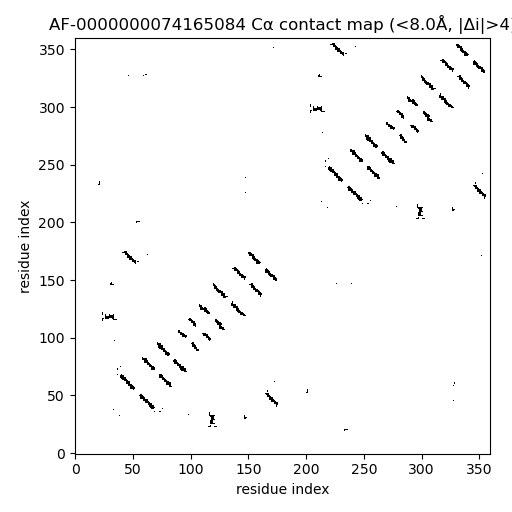 O . ALA B 1 22 ? 13.891 -11.609 0.006 1 62.56 22 ALA B O 1
ATOM 1589 N N . ASP B 1 23 ? 14.938 -11.641 1.979 1 87.38 23 ASP B N 1
ATOM 1590 C CA . ASP B 1 23 ? 14.891 -13.086 2.178 1 87.38 23 ASP B CA 1
ATOM 1591 C C . ASP B 1 23 ? 13.648 -13.492 2.965 1 87.38 23 ASP B C 1
ATOM 1593 O O . ASP B 1 23 ? 13.367 -12.938 4.027 1 87.38 23 ASP B O 1
ATOM 1597 N N 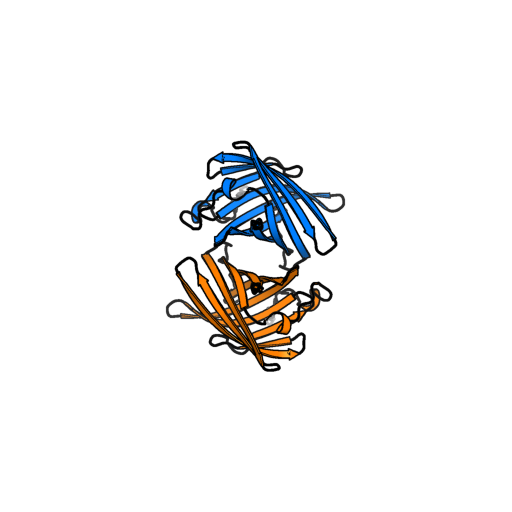. ILE B 1 24 ? 12.797 -14.328 2.389 1 95.62 24 ILE B N 1
ATOM 1598 C CA . ILE B 1 24 ? 11.562 -14.805 2.994 1 95.62 24 ILE B CA 1
ATOM 1599 C C . ILE B 1 24 ? 11.836 -15.297 4.414 1 95.62 24 ILE B C 1
ATOM 1601 O O . ILE B 1 24 ? 10.977 -15.195 5.293 1 95.62 24 ILE B O 1
ATOM 1605 N N . SER B 1 25 ? 13.07 -15.742 4.656 1 94.81 25 SER B N 1
ATOM 1606 C CA . SER B 1 25 ? 13.43 -16.281 5.961 1 94.81 25 SER B CA 1
ATOM 1607 C C . SER B 1 25 ? 13.469 -15.18 7.023 1 94.81 25 SER B C 1
ATOM 1609 O O . SER B 1 25 ? 13.406 -15.469 8.219 1 94.81 25 SER B O 1
ATOM 1611 N N . SER B 1 26 ? 13.562 -13.977 6.637 1 94.94 26 SER B N 1
ATOM 1612 C CA . SER B 1 26 ? 13.609 -12.852 7.566 1 94.94 26 SER B CA 1
ATOM 1613 C C . SER B 1 26 ? 12.281 -12.672 8.297 1 94.94 26 SER B C 1
ATOM 1615 O O . SER B 1 26 ? 12.203 -11.938 9.281 1 94.94 26 SER B O 1
ATOM 1617 N N . TYR B 1 27 ? 11.242 -13.375 7.875 1 97.31 27 TYR B N 1
ATOM 1618 C CA . TYR B 1 27 ? 9.922 -13.18 8.461 1 97.31 27 TYR B CA 1
ATOM 1619 C C . TYR B 1 27 ? 9.547 -14.359 9.359 1 97.31 27 TYR B C 1
ATOM 1621 O O . TYR B 1 27 ? 8.406 -14.453 9.82 1 97.31 27 TYR B O 1
ATOM 1629 N N . LYS B 1 28 ? 10.508 -15.203 9.594 1 96.44 28 LYS B N 1
ATOM 1630 C CA . LYS B 1 28 ? 10.266 -16.312 10.508 1 96.44 28 LYS B CA 1
ATOM 1631 C C . LYS B 1 28 ? 9.789 -15.812 11.867 1 96.44 28 LYS B C 1
ATOM 1633 O O . LYS B 1 28 ? 10.391 -14.906 12.445 1 96.44 28 LYS B O 1
ATOM 1638 N N . GLY B 1 29 ? 8.664 -16.297 12.312 1 95.56 29 GLY B N 1
ATOM 1639 C CA . GLY B 1 29 ? 8.148 -15.961 13.633 1 95.56 29 GLY B CA 1
ATOM 1640 C C . GLY B 1 29 ? 7.223 -14.758 13.625 1 95.56 29 GLY B C 1
ATOM 1641 O O . GLY B 1 29 ? 6.574 -14.461 14.625 1 95.56 29 GLY B O 1
ATOM 1642 N N . GLU B 1 30 ? 7.164 -14.078 12.523 1 95.81 30 GLU B N 1
ATOM 1643 C CA . GLU B 1 30 ? 6.254 -12.945 12.422 1 95.81 30 GLU B CA 1
ATOM 1644 C C . GLU B 1 30 ? 4.805 -13.406 12.312 1 95.81 30 GLU B C 1
ATOM 1646 O O . GLU B 1 30 ? 4.527 -14.469 11.75 1 95.81 30 GLU B O 1
ATOM 1651 N N . GLY B 1 31 ? 3.885 -12.516 12.906 1 96.12 31 GLY B N 1
ATOM 1652 C CA . GLY B 1 31 ? 2.465 -12.828 12.844 1 96.12 31 GLY B CA 1
ATOM 1653 C C . GLY B 1 31 ? 1.646 -11.758 12.156 1 96.12 31 GLY B C 1
ATOM 1654 O O . GLY B 1 31 ? 2.148 -10.664 11.883 1 96.12 31 GLY B O 1
ATOM 1655 N N . PRO B 1 32 ? 0.398 -12.141 11.977 1 97.56 32 PRO B N 1
ATOM 1656 C CA . PRO B 1 32 ? -0.278 -13.438 12.117 1 97.56 32 PRO B CA 1
ATOM 1657 C C . PRO B 1 32 ? 0.264 -14.492 11.156 1 97.56 32 PRO B C 1
ATOM 1659 O O . PRO B 1 32 ? 0.688 -14.164 10.047 1 97.56 32 PRO B O 1
ATOM 1662 N N . LYS B 1 33 ? 0.279 -15.719 11.547 1 97.88 33 LYS B N 1
ATOM 1663 C CA . LYS B 1 33 ? 0.806 -16.781 10.703 1 97.88 33 LYS B CA 1
ATOM 1664 C C . LYS B 1 33 ? -0.036 -16.953 9.445 1 97.88 33 LYS B C 1
ATOM 1666 O O . LYS B 1 33 ? -1.26 -17.078 9.523 1 97.88 33 LYS B O 1
ATOM 1671 N N . LEU B 1 34 ? 0.6 -17 8.359 1 98.06 34 LEU B N 1
ATOM 1672 C CA . LEU B 1 34 ? -0.07 -17.141 7.07 1 98.06 34 LEU B CA 1
ATOM 1673 C C . LEU B 1 34 ? -0.085 -18.609 6.625 1 98.06 34 LEU B C 1
ATOM 1675 O O . LEU B 1 34 ? 0.969 -19.234 6.523 1 98.06 34 LEU B O 1
ATOM 1679 N N . ASP B 1 35 ? -1.208 -19.125 6.434 1 97.69 35 ASP B N 1
ATOM 1680 C CA . ASP B 1 35 ? -1.466 -20.359 5.703 1 97.69 35 ASP B CA 1
ATOM 1681 C C . ASP B 1 35 ? -2.139 -20.078 4.363 1 97.69 35 ASP B C 1
ATOM 1683 O O . ASP B 1 35 ? -3.318 -19.719 4.316 1 97.69 35 ASP B O 1
ATOM 1687 N N . LEU B 1 36 ? -1.397 -20.25 3.32 1 97.75 36 LEU B N 1
ATOM 1688 C CA . LEU B 1 36 ? -1.86 -19.797 2.012 1 97.75 36 LEU B CA 1
ATOM 1689 C C . LEU B 1 36 ? -3.145 -20.516 1.613 1 97.75 36 LEU B C 1
ATOM 1691 O O . LEU B 1 36 ? -4.086 -19.891 1.122 1 97.75 36 LEU B O 1
ATOM 1695 N N . GLN B 1 37 ? -3.191 -21.812 1.782 1 97.19 37 GLN B N 1
ATOM 1696 C CA . GLN B 1 37 ? -4.379 -22.578 1.401 1 97.19 37 GLN B CA 1
ATOM 1697 C C . GLN B 1 37 ? -5.598 -22.125 2.203 1 97.19 37 GLN B C 1
ATOM 1699 O O . GLN B 1 37 ? -6.703 -22.047 1.667 1 97.19 37 GLN B O 1
ATOM 1704 N N . GLN B 1 38 ? -5.383 -21.844 3.424 1 95.62 38 GLN B N 1
ATOM 1705 C CA . GLN B 1 38 ? -6.484 -21.391 4.27 1 95.62 38 GLN B CA 1
ATOM 1706 C C . GLN B 1 38 ? -6.93 -19.984 3.891 1 95.62 38 GLN B C 1
ATOM 1708 O O . GLN B 1 38 ? -8.125 -19.688 3.902 1 95.62 38 GLN B O 1
ATOM 1713 N N . TYR B 1 39 ? -5.984 -19.172 3.605 1 97.38 39 TYR B N 1
ATOM 1714 C CA . TYR B 1 39 ? -6.336 -17.781 3.295 1 97.38 39 TYR B CA 1
ATOM 1715 C C . TYR B 1 39 ? -6.992 -17.688 1.923 1 97.38 39 TYR B C 1
ATOM 1717 O O . TYR B 1 39 ? -7.977 -16.969 1.751 1 97.38 39 TYR B O 1
ATOM 1725 N N . LEU B 1 40 ? -6.383 -18.344 0.937 1 97.44 40 LEU B N 1
ATOM 1726 C CA . LEU B 1 40 ? -6.844 -18.266 -0.446 1 97.44 40 LEU B CA 1
ATOM 1727 C C . LEU B 1 40 ? -8.031 -19.203 -0.675 1 97.44 40 LEU B C 1
ATOM 1729 O O . LEU B 1 40 ? -7.906 -20.203 -1.38 1 97.44 40 LEU B O 1
ATOM 1733 N N . GLN B 1 41 ? -9.109 -18.922 -0.086 1 96.38 41 GLN B N 1
ATOM 1734 C CA . GLN B 1 41 ? -10.375 -19.641 -0.196 1 96.38 41 GLN B CA 1
ATOM 1735 C C . GLN B 1 41 ? -11.555 -18.672 -0.244 1 96.38 41 GLN B C 1
ATOM 1737 O O . GLN B 1 41 ? -11.617 -17.719 0.539 1 96.38 41 GLN B O 1
ATOM 1742 N N . GLY B 1 42 ? -12.445 -18.922 -1.183 1 97.19 42 GLY B N 1
ATOM 1743 C CA . GLY B 1 42 ? -13.633 -18.094 -1.273 1 97.19 42 GLY B CA 1
ATOM 1744 C C . GLY B 1 42 ? -13.375 -16.75 -1.909 1 97.19 42 GLY B C 1
ATOM 1745 O O . GLY B 1 42 ? -12.461 -16.609 -2.725 1 97.19 42 GLY B O 1
ATOM 1746 N N . LYS B 1 43 ? -14.25 -15.836 -1.645 1 98.06 43 LYS B N 1
ATOM 1747 C CA . LYS B 1 43 ? -14.211 -14.539 -2.307 1 98.06 43 LYS B CA 1
ATOM 1748 C C . LYS B 1 43 ? -13.273 -13.578 -1.582 1 98.06 43 LYS B C 1
ATOM 1750 O O . LYS B 1 43 ? -13.32 -13.461 -0.356 1 98.06 43 LYS B O 1
ATOM 1755 N N . ILE B 1 44 ? -12.438 -12.945 -2.322 1 98.06 44 ILE B N 1
ATOM 1756 C CA . ILE B 1 44 ? -11.484 -11.93 -1.87 1 98.06 44 ILE B CA 1
ATOM 1757 C C . ILE B 1 44 ? -11.664 -10.656 -2.688 1 98.06 44 ILE B C 1
ATOM 1759 O O . ILE B 1 44 ? -11.82 -10.711 -3.908 1 98.06 44 ILE B O 1
ATOM 1763 N N . VAL B 1 45 ? -11.719 -9.5 -2.029 1 98 45 VAL B N 1
ATOM 1764 C CA . VAL B 1 45 ? -11.867 -8.219 -2.721 1 98 45 VAL B CA 1
ATOM 1765 C C . VAL B 1 45 ? -10.773 -7.258 -2.268 1 98 45 VAL B C 1
ATOM 1767 O O . VAL B 1 45 ? -10.094 -7.504 -1.267 1 98 45 VAL B O 1
ATOM 1770 N N . GLY B 1 46 ? -10.594 -6.23 -3.086 1 97.81 46 GLY B N 1
ATOM 1771 C CA . GLY B 1 46 ? -9.555 -5.277 -2.723 1 97.81 46 GLY B CA 1
ATOM 1772 C C . GLY B 1 46 ? -9.531 -4.051 -3.611 1 97.81 46 GLY B C 1
ATOM 1773 O O . GLY B 1 46 ? -10.43 -3.861 -4.441 1 97.81 46 GLY B O 1
ATOM 1774 N N . THR B 1 47 ? -8.609 -3.201 -3.35 1 98.06 47 THR B N 1
ATOM 1775 C CA . THR B 1 47 ? -8.352 -1.977 -4.102 1 98.06 47 THR B CA 1
ATOM 1776 C C . THR B 1 47 ? -6.855 -1.693 -4.18 1 98.06 47 THR B C 1
ATOM 1778 O O . THR B 1 47 ? -6.117 -1.938 -3.223 1 98.06 47 THR B O 1
ATOM 1781 N N . GLY B 1 48 ? -6.406 -1.207 -5.402 1 98.62 48 GLY B N 1
ATOM 1782 C CA . GLY B 1 48 ? -4.973 -1.006 -5.543 1 98.62 48 GLY B CA 1
ATOM 1783 C C . GLY B 1 48 ? -4.617 0.06 -6.562 1 98.62 48 GLY B C 1
ATOM 1784 O O . GLY B 1 48 ? -5.5 0.641 -7.195 1 98.62 48 GLY B O 1
ATOM 1785 N N . ILE B 1 49 ? -3.312 0.368 -6.59 1 98.75 49 ILE B N 1
ATOM 1786 C CA . ILE B 1 49 ? -2.762 1.331 -7.539 1 98.75 49 ILE B CA 1
ATOM 1787 C C . ILE B 1 49 ? -1.545 0.729 -8.234 1 98.75 49 ILE B C 1
ATOM 1789 O O . ILE B 1 49 ? -0.898 -0.176 -7.703 1 98.75 49 ILE B O 1
ATOM 1793 N N . ILE B 1 50 ? -1.307 1.223 -9.438 1 98.12 50 ILE B N 1
ATOM 1794 C CA . ILE B 1 50 ? -0.069 0.974 -10.172 1 98.12 50 ILE B CA 1
ATOM 1795 C C . ILE B 1 50 ? 0.707 2.279 -10.328 1 98.12 50 ILE B C 1
ATOM 1797 O O . ILE B 1 50 ? 0.13 3.312 -10.68 1 98.12 50 ILE B O 1
ATOM 1801 N N . GLN B 1 51 ? 1.983 2.186 -10.055 1 97.38 51 GLN B N 1
ATOM 1802 C CA . GLN B 1 51 ? 2.859 3.344 -10.188 1 97.38 51 GLN B CA 1
ATOM 1803 C C . GLN B 1 51 ? 3.965 3.084 -11.211 1 97.38 51 GLN B C 1
ATOM 1805 O O . GLN B 1 51 ? 4.449 1.958 -11.336 1 97.38 51 GLN B O 1
ATOM 1810 N N . ASP B 1 52 ? 4.348 4.164 -11.875 1 96 52 ASP B N 1
ATOM 1811 C CA . ASP B 1 52 ? 5.484 4.047 -12.789 1 96 52 ASP B CA 1
ATOM 1812 C C . ASP B 1 52 ? 6.809 4.172 -12.031 1 96 52 ASP B C 1
ATOM 1814 O O . ASP B 1 52 ? 6.82 4.238 -10.805 1 96 52 ASP B O 1
ATOM 1818 N N . TYR B 1 53 ? 7.941 4.172 -12.742 1 93 53 TYR B N 1
ATOM 1819 C CA . TYR B 1 53 ? 9.266 4.109 -12.125 1 93 53 TYR B CA 1
ATOM 1820 C C . TYR B 1 53 ? 9.562 5.391 -11.352 1 93 53 TYR B C 1
ATOM 1822 O O . TYR B 1 53 ? 10.445 5.406 -10.492 1 93 53 TYR B O 1
ATOM 1830 N N . LYS B 1 54 ? 8.805 6.457 -11.602 1 91.44 54 LYS B N 1
ATOM 1831 C CA . LYS B 1 54 ? 9.008 7.723 -10.906 1 91.44 54 LYS B CA 1
ATOM 1832 C C . LYS B 1 54 ? 8.102 7.82 -9.68 1 91.44 54 LYS B C 1
ATOM 1834 O O . LYS B 1 54 ? 8.172 8.797 -8.93 1 91.44 54 LYS B O 1
ATOM 1839 N N . GLY B 1 55 ? 7.184 6.898 -9.57 1 92.81 55 GLY B N 1
ATOM 1840 C CA . GLY B 1 55 ? 6.309 6.883 -8.414 1 92.81 55 GLY B CA 1
ATOM 1841 C C . GLY B 1 55 ? 4.938 7.477 -8.688 1 92.81 55 GLY B C 1
ATOM 1842 O O . GLY B 1 55 ? 4.094 7.535 -7.789 1 92.81 55 GLY B O 1
ATOM 1843 N N . LYS B 1 56 ? 4.719 7.918 -9.93 1 95.5 56 LYS B N 1
ATOM 1844 C CA . LYS B 1 56 ? 3.41 8.469 -10.273 1 95.5 56 LYS B CA 1
ATOM 1845 C C . LYS B 1 56 ? 2.371 7.363 -10.43 1 95.5 56 LYS B C 1
ATOM 1847 O O . LYS B 1 56 ? 2.625 6.355 -11.086 1 95.5 56 LYS B O 1
ATOM 1852 N N . VAL B 1 57 ? 1.174 7.594 -9.859 1 97.88 57 VAL B N 1
ATOM 1853 C CA . VAL B 1 57 ? 0.085 6.641 -10.039 1 97.88 57 VAL B CA 1
ATOM 1854 C C . VAL B 1 57 ? -0.441 6.723 -11.469 1 97.88 57 VAL B C 1
ATOM 1856 O O . VAL B 1 57 ? -0.851 7.789 -11.93 1 97.88 57 VAL B O 1
ATOM 1859 N N . THR B 1 58 ? -0.413 5.582 -12.141 1 96.81 58 THR B N 1
ATOM 1860 C CA . THR B 1 58 ? -0.856 5.539 -13.531 1 96.81 58 THR B CA 1
ATOM 1861 C C . THR B 1 58 ? -2.184 4.801 -13.648 1 96.81 58 THR B C 1
ATOM 1863 O O . THR B 1 58 ? -2.908 4.969 -14.633 1 96.81 58 THR B O 1
ATOM 1866 N N . LYS B 1 59 ? -2.463 3.912 -12.672 1 97.81 59 LYS B N 1
ATOM 1867 C CA . LYS B 1 59 ? -3.732 3.193 -12.641 1 97.81 59 LYS B CA 1
ATOM 1868 C C . LYS B 1 59 ? -4.238 3.029 -11.211 1 97.81 59 LYS B C 1
ATOM 1870 O O . LYS B 1 59 ? -3.447 2.863 -10.281 1 97.81 59 LYS B O 1
ATOM 1875 N N . GLN B 1 60 ? -5.516 3.113 -11.094 1 98.56 60 GLN B N 1
ATOM 1876 C CA . GLN B 1 60 ? -6.277 2.686 -9.93 1 98.56 60 GLN B CA 1
ATOM 1877 C C . GLN B 1 60 ? -7.25 1.562 -10.289 1 98.56 60 GLN B C 1
ATOM 1879 O O . GLN B 1 60 ? -7.773 1.521 -11.406 1 98.56 60 GLN B O 1
ATOM 1884 N N . PHE B 1 61 ? -7.48 0.664 -9.328 1 98.62 61 PHE B N 1
ATOM 1885 C CA . PHE B 1 61 ? -8.352 -0.435 -9.734 1 98.62 61 PHE B CA 1
ATOM 1886 C C . PHE B 1 61 ? -9.031 -1.061 -8.523 1 98.62 61 PHE B C 1
ATOM 1888 O O . PHE B 1 61 ? -8.555 -0.931 -7.395 1 98.62 61 PHE B O 1
ATOM 1895 N N . ASP B 1 62 ? -10.102 -1.687 -8.836 1 98.56 62 ASP B N 1
ATOM 1896 C CA . ASP B 1 62 ? -10.773 -2.6 -7.914 1 98.56 62 ASP B CA 1
ATOM 1897 C C . ASP B 1 62 ? -10.445 -4.055 -8.242 1 98.56 62 ASP B C 1
ATOM 1899 O O . ASP B 1 62 ? -10.406 -4.438 -9.414 1 98.56 62 ASP B O 1
ATOM 1903 N N . PHE B 1 63 ? -10.18 -4.793 -7.207 1 98.56 63 PHE B N 1
ATOM 1904 C CA . PHE B 1 63 ? -9.805 -6.195 -7.336 1 98.56 63 PHE B CA 1
ATOM 1905 C C . PHE B 1 63 ? -10.906 -7.102 -6.797 1 98.56 63 PHE B C 1
ATOM 1907 O O . PHE B 1 63 ? -11.508 -6.809 -5.762 1 98.56 63 PHE B O 1
ATOM 1914 N N . SER B 1 64 ? -11.117 -8.18 -7.473 1 98.56 64 SER B N 1
ATOM 1915 C CA . SER B 1 64 ? -11.922 -9.289 -6.961 1 98.56 64 SER B CA 1
ATOM 1916 C C . SER B 1 64 ? -11.344 -10.633 -7.402 1 98.56 64 SER B C 1
ATOM 1918 O O . SER B 1 64 ? -10.805 -10.75 -8.5 1 98.56 64 SER B O 1
ATOM 1920 N N . GLY B 1 65 ? -11.516 -11.633 -6.504 1 98.31 65 GLY B N 1
ATOM 1921 C CA . GLY B 1 65 ? -11.07 -12.984 -6.82 1 98.31 65 GLY B CA 1
ATOM 1922 C C . GLY B 1 65 ? -11.828 -14.055 -6.055 1 98.31 65 GLY B C 1
ATOM 1923 O O . GLY B 1 65 ? -12.398 -13.781 -4.996 1 98.31 65 GLY B O 1
ATOM 1924 N N . THR B 1 66 ? -11.844 -15.172 -6.641 1 98.56 66 THR B N 1
ATOM 1925 C CA . THR B 1 66 ? -12.391 -16.359 -5.984 1 98.56 66 THR B CA 1
ATOM 1926 C C . THR B 1 66 ? -11.383 -17.5 -6.02 1 98.56 66 THR B C 1
ATOM 1928 O O . THR B 1 66 ? -10.82 -17.812 -7.074 1 98.56 66 THR B O 1
ATOM 1931 N N . ALA B 1 67 ? -11.211 -18.125 -4.918 1 98.25 67 ALA B N 1
ATOM 1932 C CA . ALA B 1 67 ? -10.242 -19.219 -4.828 1 98.25 67 ALA B CA 1
ATOM 1933 C C . ALA B 1 67 ? -10.898 -20.5 -4.309 1 98.25 67 ALA B C 1
ATOM 1935 O O . ALA B 1 67 ? -11.836 -20.438 -3.51 1 98.25 67 ALA B O 1
ATOM 1936 N N . SER B 1 68 ? -10.391 -21.578 -4.77 1 98.5 68 SER B N 1
ATOM 1937 C CA . SER B 1 68 ? -10.812 -22.906 -4.32 1 98.5 68 SER B CA 1
ATOM 1938 C C . SER B 1 68 ? -9.672 -23.906 -4.418 1 98.5 68 SER B C 1
ATOM 1940 O O . SER B 1 68 ? -8.688 -23.672 -5.121 1 98.5 68 SER B O 1
ATOM 1942 N N . TRP B 1 69 ? -9.875 -25.047 -3.73 1 98.31 69 TRP B N 1
ATOM 1943 C CA . TRP B 1 69 ? -8.859 -26.078 -3.727 1 98.31 69 TRP B CA 1
ATOM 1944 C C . TRP B 1 69 ? -9.484 -27.469 -3.918 1 98.31 69 TRP B C 1
ATOM 1946 O O . TRP B 1 69 ? -10.562 -27.734 -3.383 1 98.31 69 TRP B O 1
ATOM 1956 N N . ASP B 1 70 ? -8.859 -28.234 -4.668 1 98.5 70 ASP B N 1
ATOM 1957 C CA . ASP B 1 70 ? -9.047 -29.688 -4.734 1 98.5 70 ASP B CA 1
ATOM 1958 C C . ASP B 1 70 ? -7.793 -30.422 -4.262 1 98.5 70 ASP B C 1
ATOM 1960 O O . ASP B 1 70 ? -6.863 -30.641 -5.043 1 98.5 70 ASP B O 1
ATOM 1964 N N . GLY B 1 71 ? -7.82 -30.812 -3.002 1 97.81 71 GLY B N 1
ATOM 1965 C CA . GLY B 1 71 ? -6.582 -31.297 -2.412 1 97.81 71 GLY B CA 1
ATOM 1966 C C . GLY B 1 71 ? -5.469 -30.266 -2.434 1 97.81 71 GLY B C 1
ATOM 1967 O O . GLY B 1 71 ? -5.641 -29.141 -1.94 1 97.81 71 GLY B O 1
ATOM 1968 N N . ASN B 1 72 ? -4.395 -30.578 -3.057 1 98.38 72 ASN B N 1
ATOM 1969 C CA . ASN B 1 72 ? -3.221 -29.719 -3.098 1 98.38 72 ASN B CA 1
ATOM 1970 C C . ASN B 1 72 ? -3.227 -28.828 -4.336 1 98.38 72 ASN B C 1
ATOM 1972 O O . ASN B 1 72 ? -2.27 -28.078 -4.578 1 98.38 72 ASN B O 1
ATOM 1976 N N . LEU B 1 73 ? -4.27 -28.844 -5.113 1 98.75 73 LEU B N 1
ATOM 1977 C CA . LEU B 1 73 ? -4.375 -28.031 -6.316 1 98.75 73 LEU B CA 1
ATOM 1978 C C . LEU B 1 73 ? -5.379 -26.891 -6.117 1 98.75 73 LEU B C 1
ATOM 1980 O O . LEU B 1 73 ? -6.555 -27.141 -5.84 1 98.75 73 LEU B O 1
ATOM 1984 N N . GLY B 1 74 ? -4.891 -25.734 -6.246 1 98.69 74 GLY B N 1
ATOM 1985 C CA . GLY B 1 74 ? -5.727 -24.562 -6.07 1 98.69 74 GLY B CA 1
ATOM 1986 C C . GLY B 1 74 ? -5.98 -23.812 -7.359 1 98.69 74 GLY B C 1
ATOM 1987 O O . GLY B 1 74 ? -5.168 -23.875 -8.289 1 98.69 74 GLY B O 1
ATOM 1988 N N . THR B 1 75 ? -7.078 -23.156 -7.406 1 98.88 75 THR B N 1
ATOM 1989 C CA . THR B 1 75 ? -7.418 -22.203 -8.469 1 98.88 75 THR B CA 1
ATOM 1990 C C . THR B 1 75 ? -7.742 -20.828 -7.887 1 98.88 75 THR B C 1
ATOM 1992 O O . THR B 1 75 ? -8.469 -20.734 -6.898 1 98.88 75 THR B O 1
ATOM 1995 N N . PHE B 1 76 ? -7.172 -19.859 -8.383 1 98.69 76 PHE B N 1
ATOM 1996 C CA . PHE B 1 76 ? -7.449 -18.484 -8.008 1 98.69 76 PHE B CA 1
ATOM 1997 C C . PHE B 1 76 ? -7.84 -17.656 -9.219 1 98.69 76 PHE B C 1
ATOM 1999 O O . PHE B 1 76 ? -6.988 -17.312 -10.047 1 98.69 76 PHE B O 1
ATOM 2006 N N . ASP B 1 77 ? -9.094 -17.328 -9.328 1 98.81 77 ASP B N 1
ATOM 2007 C CA . ASP B 1 77 ? -9.688 -16.562 -10.422 1 98.81 77 ASP B CA 1
ATOM 2008 C C . ASP B 1 77 ? -9.734 -15.07 -10.086 1 98.81 77 ASP B C 1
ATOM 2010 O O . ASP B 1 77 ? -10.562 -14.633 -9.289 1 98.81 77 ASP B O 1
ATOM 2014 N N . GLU B 1 78 ? -8.898 -14.266 -10.719 1 98.44 78 GLU B N 1
ATOM 2015 C CA . GLU B 1 78 ? -8.695 -12.867 -10.359 1 98.44 78 GLU B CA 1
ATOM 2016 C C . GLU B 1 78 ? -9.266 -11.93 -11.414 1 98.44 78 GLU B C 1
ATOM 2018 O O . GLU B 1 78 ? -9.109 -12.172 -12.617 1 98.44 78 GLU B O 1
ATOM 2023 N N . HIS B 1 79 ? -9.867 -10.867 -11.008 1 98.62 79 HIS B N 1
ATOM 2024 C CA . HIS B 1 79 ? -10.391 -9.805 -11.852 1 98.62 79 HIS B CA 1
ATOM 2025 C C . HIS B 1 79 ? -9.93 -8.438 -11.367 1 98.62 79 HIS B C 1
ATOM 2027 O O . HIS B 1 79 ? -10.008 -8.141 -10.172 1 98.62 79 HIS B O 1
ATOM 2033 N N . MET B 1 80 ? -9.477 -7.641 -12.312 1 98.38 80 MET B N 1
ATOM 2034 C CA . MET B 1 80 ? -9.156 -6.242 -12.047 1 98.38 80 MET B CA 1
ATOM 2035 C C . MET B 1 80 ? -9.984 -5.312 -12.922 1 98.38 80 MET B C 1
ATOM 2037 O O . MET B 1 80 ? -10.055 -5.5 -14.141 1 98.38 80 MET B O 1
ATOM 2041 N N . VAL B 1 81 ? -10.617 -4.363 -12.312 1 98.69 81 VAL B N 1
ATOM 2042 C CA . VAL B 1 81 ? -11.344 -3.307 -13.008 1 98.69 81 VAL B CA 1
ATOM 2043 C C . VAL B 1 81 ? -10.68 -1.958 -12.742 1 98.69 81 VAL B C 1
ATOM 2045 O O . VAL B 1 81 ? -10.742 -1.438 -11.625 1 98.69 81 VAL B O 1
ATOM 2048 N N . TYR B 1 82 ? -10.164 -1.398 -13.797 1 98.38 82 TYR B N 1
ATOM 2049 C CA . TYR B 1 82 ? -9.438 -0.143 -13.664 1 98.38 82 TYR B CA 1
ATOM 2050 C C . TYR B 1 82 ? -10.383 1.05 -13.773 1 98.38 82 TYR B C 1
ATOM 2052 O O . TYR B 1 82 ? -11.422 0.97 -14.422 1 98.38 82 TYR B O 1
ATOM 2060 N N . TYR B 1 83 ? -9.961 2.119 -13.172 1 97.5 83 TYR B N 1
ATOM 2061 C CA . TYR B 1 83 ? -10.812 3.303 -13.117 1 97.5 83 TYR B CA 1
ATOM 2062 C C . TYR B 1 83 ? -10.969 3.93 -14.492 1 97.5 83 TYR B C 1
ATOM 2064 O O . TYR B 1 83 ? -11.898 4.707 -14.727 1 97.5 83 TYR B O 1
ATOM 2072 N N . ASP B 1 84 ? -10.07 3.619 -15.398 1 96.25 84 ASP B N 1
ATOM 2073 C CA . ASP B 1 84 ? -10.195 4.145 -16.75 1 96.25 84 ASP B CA 1
ATOM 2074 C C . ASP B 1 84 ? -11.07 3.238 -17.609 1 96.25 84 ASP B C 1
ATOM 2076 O O . ASP B 1 84 ? -11.195 3.449 -18.828 1 96.25 84 ASP B O 1
ATOM 2080 N N . GLY B 1 85 ? -11.594 2.195 -17.078 1 96.81 85 GLY B N 1
ATOM 2081 C CA . GLY B 1 85 ? -12.539 1.332 -17.766 1 96.81 85 GLY B CA 1
ATOM 2082 C C . GLY B 1 85 ? -11.922 0.038 -18.25 1 96.81 85 GLY B C 1
ATOM 2083 O O . GLY B 1 85 ? -12.633 -0.914 -18.578 1 96.81 85 GLY B O 1
ATOM 2084 N N . GLN B 1 86 ? -10.602 -0.079 -18.297 1 97.19 86 GLN B N 1
ATOM 2085 C CA . GLN B 1 86 ? -9.938 -1.311 -18.703 1 97.19 86 GLN B CA 1
ATOM 2086 C C . GLN B 1 86 ? -10.164 -2.424 -17.688 1 97.19 86 GLN B C 1
ATOM 2088 O O . GLN B 1 86 ? -10.492 -2.154 -16.531 1 97.19 86 GLN B O 1
ATOM 2093 N N . LYS B 1 87 ? -10.031 -3.654 -18.203 1 98.06 87 LYS B N 1
ATOM 2094 C CA . LYS B 1 87 ? -10.219 -4.824 -17.344 1 98.06 87 LYS B CA 1
ATOM 2095 C C . LYS B 1 87 ? -9.125 -5.863 -17.594 1 98.06 87 LYS B C 1
ATOM 2097 O O . LYS B 1 87 ? -8.625 -5.996 -18.719 1 98.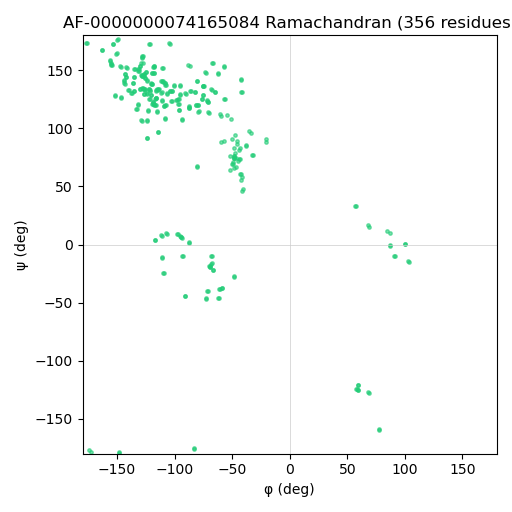06 87 LYS B O 1
ATOM 2102 N N . ASP B 1 88 ? -8.734 -6.523 -16.531 1 95.69 88 ASP B N 1
ATOM 2103 C CA . ASP B 1 88 ? -7.844 -7.676 -16.609 1 95.69 88 ASP B CA 1
ATOM 2104 C C . ASP B 1 88 ? -8.445 -8.883 -15.898 1 95.69 88 ASP B C 1
ATOM 2106 O O . ASP B 1 88 ? -9.227 -8.734 -14.961 1 95.69 88 ASP B O 1
ATOM 2110 N N . HIS B 1 89 ? -8.172 -10.016 -16.453 1 97.69 89 HIS B N 1
ATOM 2111 C CA . HIS B 1 89 ? -8.633 -11.281 -15.914 1 97.69 89 HIS B CA 1
ATOM 2112 C C . HIS B 1 89 ? -7.539 -12.344 -15.977 1 97.69 89 HIS B C 1
ATOM 2114 O O . HIS B 1 89 ? -6.879 -12.492 -17.016 1 97.69 89 HIS B O 1
ATOM 2120 N N . ARG B 1 90 ? -7.324 -13 -14.852 1 96.5 90 ARG B N 1
ATOM 2121 C CA . ARG B 1 90 ? -6.293 -14.031 -14.797 1 96.5 90 ARG B CA 1
ATOM 2122 C C . ARG B 1 90 ? -6.723 -15.188 -13.898 1 96.5 90 ARG B C 1
ATOM 2124 O O . ARG B 1 90 ? -7.277 -14.969 -12.82 1 96.5 90 ARG B O 1
ATOM 2131 N N . ILE B 1 91 ? -6.426 -16.359 -14.359 1 98.5 91 ILE B N 1
ATOM 2132 C CA . ILE B 1 91 ? -6.691 -17.531 -13.547 1 98.5 91 ILE B CA 1
ATOM 2133 C C . ILE B 1 91 ? -5.375 -18.234 -13.211 1 98.5 91 ILE B C 1
ATOM 2135 O O . ILE B 1 91 ? -4.68 -18.719 -14.102 1 98.5 91 ILE B O 1
ATOM 2139 N N . TRP B 1 92 ? -5.102 -18.344 -12 1 98.5 92 TRP B N 1
ATOM 2140 C CA . TRP B 1 92 ? -3.926 -19.062 -11.523 1 98.5 92 TRP B CA 1
ATOM 2141 C C . TRP B 1 92 ? -4.277 -20.5 -11.164 1 98.5 92 TRP B C 1
ATOM 2143 O O . TRP B 1 92 ? -5.309 -20.766 -10.539 1 98.5 92 TRP B O 1
ATOM 2153 N N . LYS B 1 93 ? -3.467 -21.375 -11.539 1 98.88 93 LYS B N 1
ATOM 2154 C CA . LYS B 1 93 ? -3.396 -22.719 -10.977 1 98.88 93 LYS B CA 1
ATOM 2155 C C . LYS B 1 93 ? -2.219 -22.859 -10.016 1 98.88 93 LYS B C 1
ATOM 2157 O O . LYS B 1 93 ? -1.072 -22.609 -10.391 1 98.88 93 LYS B O 1
ATOM 2162 N N . ILE B 1 94 ? -2.561 -23.25 -8.805 1 98.81 94 ILE B N 1
ATOM 2163 C CA . ILE B 1 94 ? -1.549 -23.266 -7.754 1 98.81 94 ILE B CA 1
ATOM 2164 C C . ILE B 1 94 ? -1.426 -24.672 -7.176 1 98.81 94 ILE B C 1
ATOM 2166 O O . ILE B 1 94 ? -2.434 -25.312 -6.875 1 98.81 94 ILE B O 1
ATOM 2170 N N . LYS B 1 95 ? -0.229 -25.094 -7.031 1 98.88 95 LYS B N 1
ATOM 2171 C CA . LYS B 1 95 ? 0.045 -26.406 -6.453 1 98.88 95 LYS B CA 1
ATOM 2172 C C . LYS B 1 95 ? 0.807 -26.281 -5.137 1 98.88 95 LYS B C 1
ATOM 2174 O O . LYS B 1 95 ? 1.877 -25.672 -5.09 1 98.88 95 LYS B O 1
ATOM 2179 N N . LYS B 1 96 ? 0.262 -26.891 -4.133 1 98.75 96 LYS B N 1
ATOM 2180 C CA . LYS B 1 96 ? 0.975 -26.969 -2.861 1 98.75 96 LYS B CA 1
ATOM 2181 C C . LYS B 1 96 ? 2.043 -28.062 -2.895 1 98.75 96 LYS B C 1
ATOM 2183 O O . LYS B 1 96 ? 1.725 -29.25 -3.016 1 98.75 96 LYS B O 1
ATOM 2188 N N . ILE B 1 97 ? 3.271 -27.672 -2.803 1 98.75 97 ILE B N 1
ATOM 2189 C CA . ILE B 1 97 ? 4.387 -28.609 -2.742 1 98.75 97 ILE B CA 1
ATOM 2190 C C . ILE B 1 97 ? 4.703 -28.938 -1.285 1 98.75 97 ILE B C 1
ATOM 2192 O O . ILE B 1 97 ? 4.945 -30.109 -0.944 1 98.75 97 ILE B O 1
ATOM 2196 N N . SER B 1 98 ? 4.734 -27.953 -0.48 1 98.19 98 SER B N 1
ATOM 2197 C CA . SER B 1 98 ? 4.844 -28.016 0.974 1 98.19 98 SER B CA 1
ATOM 2198 C C . SER B 1 98 ? 4.105 -26.859 1.634 1 98.19 98 SER B C 1
ATOM 2200 O O . SER B 1 98 ? 3.514 -26.016 0.949 1 98.19 98 SER B O 1
ATOM 2202 N N . ASP B 1 99 ? 4.156 -26.797 2.918 1 96.5 99 ASP B N 1
ATOM 2203 C CA . ASP B 1 99 ? 3.461 -25.734 3.637 1 96.5 99 ASP B CA 1
ATOM 2204 C C . ASP B 1 99 ? 4.09 -24.375 3.344 1 96.5 99 ASP B C 1
ATOM 2206 O O . ASP B 1 99 ? 3.422 -23.344 3.447 1 96.5 99 ASP B O 1
ATOM 2210 N N . ASN B 1 100 ? 5.359 -24.406 2.908 1 97.81 100 ASN B N 1
ATOM 2211 C CA . ASN B 1 100 ? 6.082 -23.141 2.773 1 97.81 100 ASN B CA 1
ATOM 2212 C C . ASN B 1 100 ? 6.477 -22.875 1.324 1 97.81 100 ASN B C 1
ATOM 2214 O O . ASN B 1 100 ? 7.234 -21.938 1.045 1 97.81 100 ASN B O 1
ATOM 2218 N N . TYR B 1 101 ? 6.035 -23.766 0.486 1 98.56 101 TYR B N 1
ATOM 2219 C CA . TYR B 1 101 ? 6.422 -23.609 -0.911 1 98.56 101 TYR B CA 1
ATOM 2220 C C . TYR B 1 101 ? 5.316 -24.094 -1.842 1 98.56 101 TYR B C 1
ATOM 2222 O O . TYR B 1 101 ? 4.824 -25.219 -1.703 1 98.56 101 TYR B O 1
ATOM 2230 N N . TYR B 1 102 ? 4.895 -23.266 -2.768 1 98.75 102 TYR B N 1
ATOM 2231 C CA . TYR B 1 102 ? 3.895 -23.531 -3.795 1 98.75 102 TYR B CA 1
ATOM 2232 C C . TYR B 1 102 ? 4.422 -23.172 -5.176 1 98.75 102 TYR B C 1
ATOM 2234 O O . TYR B 1 102 ? 5.383 -22.406 -5.301 1 98.75 102 TYR B O 1
ATOM 2242 N N . GLU B 1 103 ? 3.803 -23.703 -6.141 1 98.81 103 GLU B N 1
ATOM 2243 C CA . GLU B 1 103 ? 4.07 -23.344 -7.531 1 98.81 103 GLU B CA 1
ATOM 2244 C C . GLU B 1 103 ? 2.791 -22.922 -8.242 1 98.81 103 GLU B C 1
ATOM 2246 O O . GLU B 1 103 ? 1.722 -23.484 -8.008 1 98.81 103 GLU B O 1
ATOM 2251 N N . GLY B 1 104 ? 2.926 -21.953 -9.109 1 98.62 104 GLY B N 1
ATOM 2252 C CA . GLY B 1 104 ? 1.765 -21.438 -9.82 1 98.62 104 GLY B CA 1
ATOM 2253 C C . GLY B 1 104 ? 1.983 -21.344 -11.32 1 98.62 104 GLY B C 1
ATOM 2254 O O . GLY B 1 104 ? 3.109 -21.125 -11.773 1 98.62 104 GLY B O 1
ATOM 2255 N N . THR B 1 105 ? 0.93 -21.5 -12.047 1 98.31 105 THR B N 1
ATOM 2256 C CA . THR B 1 105 ? 0.93 -21.234 -13.477 1 98.31 105 THR B CA 1
ATOM 2257 C C . THR B 1 105 ? -0.317 -20.453 -13.875 1 98.31 105 THR B C 1
ATOM 2259 O O . THR B 1 105 ? -1.346 -20.516 -13.203 1 98.31 105 THR B O 1
ATOM 2262 N N . THR B 1 106 ? -0.152 -19.703 -14.891 1 96.75 106 THR B N 1
ATOM 2263 C CA . THR B 1 106 ? -1.243 -19.016 -15.578 1 96.75 106 THR B CA 1
ATOM 2264 C C . THR B 1 106 ? -0.922 -18.844 -17.062 1 96.75 106 THR B C 1
ATOM 2266 O O . THR B 1 106 ? 0.172 -19.203 -17.516 1 96.75 106 THR B O 1
ATOM 2269 N N . ALA B 1 107 ? -1.858 -18.297 -17.859 1 91.25 107 ALA B N 1
ATOM 2270 C CA . ALA B 1 107 ? -1.77 -18.266 -19.312 1 91.25 107 ALA B CA 1
ATOM 2271 C C . ALA B 1 107 ? -0.517 -17.531 -19.766 1 91.25 107 ALA B C 1
ATOM 2273 O O . ALA B 1 107 ? 0.155 -17.953 -20.719 1 91.25 107 ALA B O 1
ATOM 2274 N N . ASP B 1 108 ? -0.071 -16.453 -19.125 1 90.38 108 ASP B N 1
ATOM 2275 C CA . ASP B 1 108 ? 0.962 -15.586 -19.672 1 90.38 108 ASP B CA 1
ATOM 2276 C C . ASP B 1 108 ? 2.26 -15.703 -18.875 1 90.38 108 ASP B C 1
ATOM 2278 O O . ASP B 1 108 ? 3.211 -14.953 -19.125 1 90.38 108 ASP B O 1
ATOM 2282 N N . VAL B 1 109 ? 2.314 -16.609 -17.984 1 94 109 VAL B N 1
ATOM 2283 C CA . VAL B 1 109 ? 3.537 -16.781 -17.203 1 94 109 VAL B CA 1
ATOM 2284 C C . VAL B 1 109 ? 4.559 -17.578 -18.016 1 94 109 VAL B C 1
ATOM 2286 O O . VAL B 1 109 ? 4.203 -18.516 -18.719 1 94 109 VAL B O 1
ATOM 2289 N N . ILE B 1 110 ? 5.773 -17.25 -17.953 1 95.94 110 ILE B N 1
ATOM 2290 C CA . ILE B 1 110 ? 6.875 -18.031 -18.5 1 95.94 110 ILE B CA 1
ATOM 2291 C C . ILE B 1 110 ? 7.359 -19.047 -17.469 1 95.94 110 ILE B C 1
ATOM 2293 O O . ILE B 1 110 ? 7.902 -18.672 -16.422 1 95.94 110 ILE B O 1
ATOM 2297 N N . GLY B 1 111 ? 7.27 -20.359 -17.797 1 96.44 111 GLY B N 1
ATOM 2298 C CA . GLY B 1 111 ? 7.609 -21.375 -16.812 1 96.44 111 GLY B CA 1
ATOM 2299 C C . GLY B 1 111 ? 6.629 -21.453 -15.664 1 96.44 111 GLY B C 1
ATOM 2300 O O . GLY B 1 111 ? 5.422 -21.578 -15.867 1 96.44 111 GLY B O 1
ATOM 2301 N N . ILE B 1 112 ? 7.223 -21.391 -14.422 1 98.12 112 ILE B N 1
ATOM 2302 C CA . ILE B 1 112 ? 6.398 -21.516 -13.227 1 98.12 112 ILE B CA 1
ATOM 2303 C C . ILE B 1 112 ? 6.652 -20.328 -12.297 1 98.12 112 ILE B C 1
ATOM 2305 O O . ILE B 1 112 ? 7.766 -19.797 -12.242 1 98.12 112 ILE B O 1
ATOM 2309 N N . ALA B 1 113 ? 5.613 -19.953 -11.633 1 98.19 113 ALA B N 1
ATOM 2310 C CA . ALA B 1 113 ? 5.762 -19.016 -10.523 1 98.19 113 ALA B CA 1
ATOM 2311 C C . ALA B 1 113 ? 6.184 -19.734 -9.242 1 98.19 113 ALA B C 1
ATOM 2313 O O . ALA B 1 113 ? 5.59 -20.75 -8.875 1 98.19 113 ALA B O 1
ATOM 2314 N N . LYS B 1 114 ? 7.188 -19.234 -8.578 1 98.62 114 LYS B N 1
ATOM 2315 C CA . LYS B 1 114 ? 7.602 -19.75 -7.277 1 98.62 114 LYS B CA 1
ATOM 2316 C C . LYS B 1 114 ? 6.984 -18.938 -6.141 1 98.62 114 LYS B C 1
ATOM 2318 O O . LYS B 1 114 ? 7.078 -17.719 -6.125 1 98.62 114 LYS B O 1
ATOM 2323 N N . ILE B 1 115 ? 6.371 -19.688 -5.211 1 98.5 115 ILE B N 1
ATOM 2324 C CA . ILE B 1 115 ? 5.668 -19.031 -4.117 1 98.5 115 ILE B CA 1
ATOM 2325 C C . ILE B 1 115 ? 6.219 -19.516 -2.781 1 98.5 115 ILE B C 1
ATOM 2327 O O . ILE B 1 115 ? 6.086 -20.688 -2.439 1 98.5 115 ILE B O 1
ATOM 2331 N N . TYR B 1 116 ? 6.812 -18.609 -2.031 1 98.69 116 TYR B N 1
ATOM 2332 C CA . TYR B 1 116 ? 7.375 -18.922 -0.723 1 98.69 116 TYR B CA 1
ATOM 2333 C C . TYR B 1 116 ? 6.539 -18.312 0.392 1 98.69 116 TYR B C 1
ATOM 2335 O O . TYR B 1 116 ? 6.07 -17.172 0.27 1 98.69 116 TYR B O 1
ATOM 2343 N N . VAL B 1 117 ? 6.324 -19.031 1.472 1 98.5 117 VAL B N 1
ATOM 2344 C CA . VAL B 1 117 ? 5.547 -18.562 2.611 1 98.5 117 VAL B CA 1
ATOM 2345 C C . VAL B 1 117 ? 6.359 -18.719 3.893 1 98.5 117 VAL B C 1
ATOM 2347 O O . VAL B 1 117 ? 6.984 -19.75 4.117 1 98.5 117 VAL B O 1
ATOM 2350 N N . GLU B 1 118 ? 6.461 -17.672 4.703 1 98.38 118 GLU B N 1
ATOM 2351 C CA . GLU B 1 118 ? 7.109 -17.688 6.008 1 98.38 118 GLU B CA 1
ATOM 2352 C C . GLU B 1 118 ? 6.504 -16.656 6.941 1 98.38 118 GLU B C 1
ATOM 2354 O O . GLU B 1 118 ? 6.418 -15.469 6.594 1 98.38 118 GLU B O 1
ATOM 2359 N N . GLY B 1 119 ? 6.09 -17.125 8.195 1 97.94 119 GLY B N 1
ATOM 2360 C CA . GLY B 1 119 ? 5.426 -16.188 9.102 1 97.94 119 GLY B CA 1
ATOM 2361 C C . GLY B 1 119 ? 4.176 -15.578 8.5 1 97.94 119 GLY B C 1
ATOM 2362 O O . GLY B 1 119 ? 3.262 -16.297 8.086 1 97.94 119 GLY B O 1
ATOM 2363 N N . ASN B 1 120 ? 4.164 -14.281 8.484 1 98.5 120 ASN B N 1
ATOM 2364 C CA . ASN B 1 120 ? 3.004 -13.594 7.93 1 98.5 120 ASN B CA 1
ATOM 2365 C C . ASN B 1 120 ? 3.242 -13.18 6.48 1 98.5 120 ASN B C 1
ATOM 2367 O O . ASN B 1 120 ? 2.445 -12.43 5.906 1 98.5 120 ASN B O 1
ATOM 2371 N N . ALA B 1 121 ? 4.336 -13.641 5.891 1 98.5 121 ALA B N 1
ATOM 2372 C CA . ALA B 1 121 ? 4.738 -13.109 4.594 1 98.5 121 ALA B CA 1
ATOM 2373 C C . ALA B 1 121 ? 4.73 -14.195 3.523 1 98.5 121 ALA B C 1
ATOM 2375 O O . ALA B 1 121 ? 4.957 -15.367 3.824 1 98.5 121 ALA B O 1
ATOM 2376 N N . MET B 1 122 ? 4.523 -13.773 2.326 1 98.31 122 MET B N 1
ATOM 2377 C CA . MET B 1 122 ? 4.719 -14.617 1.155 1 98.31 122 MET B CA 1
ATOM 2378 C C . MET B 1 122 ? 5.328 -13.828 0.004 1 98.31 122 MET B C 1
ATOM 2380 O O . MET B 1 122 ? 5.125 -12.617 -0.097 1 98.31 122 MET B O 1
ATOM 2384 N N . ASN B 1 123 ? 6.066 -14.555 -0.84 1 98.25 123 ASN B N 1
ATOM 2385 C CA . ASN B 1 123 ? 6.754 -13.969 -1.983 1 98.25 123 ASN B CA 1
ATOM 2386 C C . ASN B 1 123 ? 6.527 -14.781 -3.254 1 98.25 123 ASN B C 1
ATOM 2388 O O . ASN B 1 123 ? 6.859 -15.969 -3.305 1 98.25 123 ASN B O 1
ATOM 2392 N N . TRP B 1 124 ? 5.879 -14.141 -4.219 1 97.81 124 TRP B N 1
ATOM 2393 C CA . TRP B 1 124 ? 5.676 -14.711 -5.547 1 97.81 124 TRP B CA 1
ATOM 2394 C C . TRP B 1 124 ? 6.711 -14.18 -6.531 1 97.81 124 TRP B C 1
ATOM 2396 O O . TRP B 1 124 ? 6.809 -12.969 -6.75 1 97.81 124 TRP B O 1
ATOM 2406 N N . GLN B 1 125 ? 7.414 -15.078 -7.16 1 97.44 125 GLN B N 1
ATOM 2407 C CA . GLN B 1 125 ? 8.391 -14.719 -8.188 1 97.44 125 GLN B CA 1
ATOM 2408 C C . GLN B 1 125 ? 8.055 -15.383 -9.516 1 97.44 125 GLN B C 1
ATOM 2410 O O . GLN B 1 125 ? 7.961 -16.609 -9.594 1 97.44 125 GLN B O 1
ATOM 2415 N N . TYR B 1 126 ? 7.938 -14.578 -10.562 1 97.31 126 TYR B N 1
ATOM 2416 C CA . TYR B 1 126 ? 7.582 -15.133 -11.859 1 97.31 126 TYR B CA 1
ATOM 2417 C C . TYR B 1 126 ? 7.91 -14.148 -12.977 1 97.31 126 TYR B C 1
ATOM 2419 O O . TYR B 1 126 ? 8.25 -12.984 -12.711 1 97.31 126 TYR B O 1
ATOM 2427 N N . GLN B 1 127 ? 7.871 -14.648 -14.156 1 97.12 127 GLN B N 1
ATOM 2428 C CA . GLN B 1 127 ? 8.086 -13.852 -15.359 1 97.12 127 GLN B CA 1
ATOM 2429 C C . GLN B 1 127 ? 6.914 -13.977 -16.328 1 97.12 127 GLN B C 1
ATOM 2431 O O . GLN B 1 127 ? 6.328 -15.047 -16.469 1 97.12 127 GLN B O 1
ATOM 2436 N N . MET B 1 128 ? 6.602 -12.891 -16.906 1 96.06 128 MET B N 1
ATOM 2437 C CA . MET B 1 128 ? 5.547 -12.898 -17.922 1 96.06 128 MET B CA 1
ATOM 2438 C C . MET B 1 128 ? 5.992 -12.18 -19.188 1 96.06 128 MET B C 1
ATOM 2440 O O . MET B 1 128 ? 6.805 -11.25 -19.125 1 96.06 128 MET B O 1
ATOM 2444 N N . ASP B 1 129 ? 5.395 -12.664 -20.297 1 91.81 129 ASP B N 1
ATOM 2445 C CA . ASP B 1 129 ? 5.477 -11.898 -21.531 1 91.81 129 ASP B CA 1
ATOM 2446 C C . ASP B 1 129 ? 4.348 -10.875 -21.625 1 91.81 129 ASP B C 1
ATOM 2448 O O . ASP B 1 129 ? 3.172 -11.242 -21.688 1 91.81 129 ASP B O 1
ATOM 2452 N N . ILE B 1 130 ? 4.719 -9.633 -21.656 1 90.38 130 ILE B N 1
ATOM 2453 C CA . ILE B 1 130 ? 3.713 -8.578 -21.719 1 90.38 130 ILE B CA 1
ATOM 2454 C C . ILE B 1 130 ? 3.764 -7.891 -23.078 1 90.38 130 ILE B C 1
ATOM 2456 O O . ILE B 1 130 ? 4.812 -7.391 -23.484 1 90.38 130 ILE B O 1
ATOM 2460 N N . PRO B 1 131 ? 2.66 -7.883 -23.719 1 88.06 131 PRO B N 1
ATOM 2461 C CA . PRO B 1 131 ? 2.623 -7.18 -25.016 1 88.06 131 PRO B CA 1
ATOM 2462 C C . PRO B 1 131 ? 2.582 -5.664 -24.859 1 88.06 131 PRO B C 1
ATOM 2464 O O . PRO B 1 131 ? 1.835 -5.145 -24.016 1 88.06 131 PRO B O 1
ATOM 2467 N N . VAL B 1 132 ? 3.424 -4.922 -25.5 1 83.81 132 VAL B N 1
ATOM 2468 C CA . VAL B 1 132 ? 3.432 -3.465 -25.594 1 83.81 132 VAL B CA 1
ATOM 2469 C C . VAL B 1 132 ? 3.523 -3.055 -27.062 1 83.81 132 VAL B C 1
ATOM 2471 O O . VAL B 1 132 ? 4.598 -3.117 -27.672 1 83.81 132 VAL B O 1
ATOM 2474 N N . GLY B 1 133 ? 2.379 -2.578 -27.547 1 86.31 133 GLY B N 1
ATOM 2475 C CA . GLY B 1 133 ? 2.328 -2.357 -28.984 1 86.31 133 GLY B CA 1
ATOM 2476 C C . GLY B 1 133 ? 2.58 -3.617 -29.781 1 86.31 133 GLY B C 1
ATOM 2477 O O . GLY B 1 133 ? 1.896 -4.625 -29.594 1 86.31 133 GLY B O 1
ATOM 2478 N N . ASP B 1 134 ? 3.559 -3.539 -30.672 1 89.62 134 ASP B N 1
ATOM 2479 C CA . ASP B 1 134 ? 3.877 -4.656 -31.562 1 89.62 134 ASP B CA 1
ATOM 2480 C C . ASP B 1 134 ? 5.012 -5.5 -30.984 1 89.62 134 ASP B C 1
ATOM 2482 O O . ASP B 1 134 ? 5.484 -6.438 -31.641 1 89.62 134 ASP B O 1
ATOM 2486 N N . LYS B 1 135 ? 5.367 -5.195 -29.828 1 89.38 135 LYS B N 1
ATOM 2487 C CA . LYS B 1 135 ? 6.48 -5.902 -29.203 1 89.38 135 LYS B CA 1
ATOM 2488 C C . LYS B 1 135 ? 6.031 -6.633 -27.938 1 89.38 135 LYS B C 1
ATOM 2490 O O . LYS B 1 135 ? 4.969 -6.332 -27.375 1 89.38 135 LYS B O 1
ATOM 2495 N N . LYS B 1 136 ? 6.785 -7.734 -27.625 1 89.25 136 LYS B N 1
ATOM 2496 C CA . LYS B 1 136 ? 6.609 -8.445 -26.359 1 89.25 136 LYS B CA 1
ATOM 2497 C C . LYS B 1 136 ? 7.855 -8.328 -25.484 1 89.25 136 LYS B C 1
ATOM 2499 O O . LYS B 1 136 ? 8.977 -8.484 -25.984 1 89.25 136 LYS B O 1
ATOM 2504 N N . TYR B 1 137 ? 7.594 -8.023 -24.281 1 92.12 137 TYR B N 1
ATOM 2505 C CA . TYR B 1 137 ? 8.711 -7.902 -23.344 1 92.12 137 TYR B CA 1
ATOM 2506 C C . TYR B 1 137 ? 8.562 -8.875 -22.188 1 92.12 137 TYR B C 1
ATOM 2508 O O . TYR B 1 137 ? 7.461 -9.078 -21.672 1 92.12 137 TYR B O 1
ATOM 2516 N N . LYS B 1 138 ? 9.719 -9.453 -21.859 1 94.88 138 LYS B N 1
ATOM 2517 C CA . LYS B 1 138 ? 9.766 -10.266 -20.641 1 94.88 138 LYS B CA 1
ATOM 2518 C C . LYS B 1 138 ? 9.883 -9.391 -19.406 1 94.88 138 LYS B C 1
ATOM 2520 O O . LYS B 1 138 ? 10.844 -8.633 -19.266 1 94.88 138 LYS B O 1
ATOM 2525 N N . ILE B 1 139 ? 8.898 -9.516 -18.547 1 95.94 139 ILE B N 1
ATOM 2526 C CA . ILE B 1 139 ? 8.875 -8.727 -17.328 1 95.94 139 ILE B CA 1
ATOM 2527 C C . ILE B 1 139 ? 8.977 -9.648 -16.109 1 95.94 139 ILE B C 1
ATOM 2529 O O . ILE B 1 139 ? 8.312 -10.695 -16.062 1 95.94 139 ILE B O 1
ATOM 2533 N N . ASN B 1 140 ? 9.859 -9.281 -15.18 1 96.94 140 ASN B N 1
ATOM 2534 C CA . ASN B 1 140 ? 9.984 -9.992 -13.914 1 96.94 140 ASN B CA 1
ATOM 2535 C C . ASN B 1 140 ? 9.078 -9.391 -12.844 1 96.94 140 ASN B C 1
ATOM 2537 O O . ASN B 1 140 ? 9.07 -8.172 -12.648 1 96.94 140 ASN B O 1
ATOM 2541 N N . PHE B 1 141 ? 8.344 -10.258 -12.219 1 96.94 141 PHE B N 1
ATOM 2542 C CA . PHE B 1 141 ? 7.469 -9.844 -11.133 1 96.94 141 PHE B CA 1
ATOM 2543 C C . PHE B 1 141 ? 7.965 -10.391 -9.797 1 96.94 141 PHE B C 1
ATOM 2545 O O . PHE B 1 141 ? 8.312 -11.57 -9.695 1 96.94 141 PHE B O 1
ATOM 2552 N N . ASP B 1 142 ? 8.055 -9.516 -8.828 1 96.94 142 ASP B N 1
ATOM 2553 C CA . ASP B 1 142 ? 8.414 -9.836 -7.445 1 96.94 142 ASP B CA 1
ATOM 2554 C C . ASP B 1 142 ? 7.336 -9.352 -6.473 1 96.94 142 ASP B C 1
ATOM 2556 O O . ASP B 1 142 ? 7.395 -8.227 -5.98 1 96.94 142 ASP B O 1
ATOM 2560 N N . ASP B 1 143 ? 6.332 -10.273 -6.152 1 97.12 143 ASP B N 1
ATOM 2561 C CA . ASP B 1 143 ? 5.184 -9.922 -5.328 1 97.12 143 ASP B CA 1
ATOM 2562 C C . ASP B 1 143 ? 5.414 -10.312 -3.869 1 97.12 143 ASP B C 1
ATOM 2564 O O . ASP B 1 143 ? 5.516 -11.5 -3.551 1 97.12 143 ASP B O 1
ATOM 2568 N N . TRP B 1 144 ? 5.469 -9.32 -3.029 1 98 144 TRP B N 1
ATOM 2569 C CA . TRP B 1 144 ? 5.48 -9.539 -1.587 1 98 144 TRP B CA 1
ATOM 2570 C C . TRP B 1 144 ? 4.109 -9.258 -0.981 1 98 144 TRP B C 1
ATOM 2572 O O . TRP B 1 144 ? 3.479 -8.242 -1.294 1 98 144 TRP B O 1
ATOM 2582 N N . MET B 1 145 ? 3.662 -10.195 -0.16 1 98.44 145 MET B N 1
ATOM 2583 C CA . MET B 1 145 ? 2.389 -10 0.527 1 98.44 145 MET B CA 1
ATOM 2584 C C . MET B 1 145 ? 2.539 -10.227 2.027 1 98.44 145 MET B C 1
ATOM 2586 O O . MET B 1 145 ? 3.287 -11.102 2.457 1 98.44 145 MET B O 1
ATOM 2590 N N . TYR B 1 146 ? 1.81 -9.492 2.744 1 98.62 146 TYR B N 1
ATOM 2591 C CA . TYR B 1 146 ? 1.878 -9.531 4.203 1 98.62 146 TYR B CA 1
ATOM 2592 C C . TYR B 1 146 ? 0.484 -9.633 4.809 1 98.62 146 TYR B C 1
ATOM 2594 O O . TYR B 1 146 ? -0.358 -8.758 4.598 1 98.62 146 TYR B O 1
ATOM 2602 N N . LEU B 1 147 ? 0.29 -10.688 5.539 1 98.62 147 LEU B N 1
ATOM 2603 C CA . LEU B 1 147 ? -0.969 -10.844 6.262 1 98.62 147 LEU B CA 1
ATOM 2604 C C . LEU B 1 147 ? -1.005 -9.961 7.5 1 98.62 147 LEU B C 1
ATOM 2606 O O . LEU B 1 147 ? -0.078 -9.984 8.312 1 98.62 147 LEU B O 1
ATOM 2610 N N . MET B 1 148 ? -2.041 -9.18 7.531 1 98.31 148 MET B N 1
ATOM 2611 C CA . MET B 1 148 ? -2.256 -8.266 8.648 1 98.31 148 MET B CA 1
ATOM 2612 C C . MET B 1 148 ? -3.34 -8.797 9.586 1 98.31 148 MET B C 1
ATOM 2614 O O . MET B 1 148 ? -3.986 -9.805 9.281 1 98.31 148 MET B O 1
ATOM 2618 N N . ASN B 1 149 ? -3.467 -8.062 10.711 1 95.38 149 ASN B N 1
ATOM 2619 C CA . ASN B 1 149 ? -4.609 -8.375 11.562 1 95.38 149 ASN B CA 1
ATOM 2620 C C . ASN B 1 149 ? -5.926 -8.242 10.805 1 95.38 149 ASN B C 1
ATOM 2622 O O . ASN B 1 149 ? -5.992 -7.562 9.781 1 95.38 149 ASN B O 1
ATOM 2626 N N . ASP B 1 150 ? -6.941 -8.977 11.203 1 92.06 150 ASP B N 1
ATOM 2627 C CA . ASP B 1 150 ? -8.32 -8.906 10.727 1 92.06 150 ASP B CA 1
ATOM 2628 C C . ASP B 1 150 ? -8.422 -9.391 9.281 1 92.06 150 ASP B C 1
ATOM 2630 O O . ASP B 1 150 ? -9.305 -8.961 8.539 1 92.06 150 ASP B O 1
ATOM 2634 N N . GLY B 1 151 ? -7.418 -10.047 8.836 1 95 151 GLY B N 1
ATOM 2635 C CA . GLY B 1 151 ? -7.492 -10.75 7.559 1 95 151 GLY B CA 1
ATOM 2636 C C . GLY B 1 151 ? -7.137 -9.867 6.379 1 95 151 GLY B C 1
ATOM 2637 O O . GLY B 1 151 ? -7.359 -10.242 5.227 1 95 151 GLY B O 1
ATOM 2638 N N . VAL B 1 152 ? -6.641 -8.734 6.605 1 97.38 152 VAL B N 1
ATOM 2639 C CA . VAL B 1 152 ? -6.176 -7.875 5.52 1 97.38 152 VAL B CA 1
ATOM 2640 C C . VAL B 1 152 ? -4.852 -8.406 4.969 1 97.38 152 VAL B C 1
ATOM 2642 O O . VAL B 1 152 ? -3.992 -8.852 5.73 1 97.38 152 VAL B O 1
ATOM 2645 N N . LEU B 1 153 ? -4.746 -8.414 3.709 1 98.5 153 LEU B N 1
ATOM 2646 C CA . LEU B 1 153 ? -3.506 -8.789 3.035 1 98.5 153 LEU B CA 1
ATOM 2647 C C . LEU B 1 153 ? -2.977 -7.633 2.191 1 98.5 153 LEU B C 1
ATOM 2649 O O . LEU B 1 153 ? -3.676 -7.133 1.308 1 98.5 153 LEU B O 1
ATOM 2653 N N . ILE B 1 154 ? -1.771 -7.168 2.471 1 98.62 154 ILE B N 1
ATOM 2654 C CA . ILE B 1 154 ? -1.135 -6.117 1.686 1 98.62 154 ILE B CA 1
ATOM 2655 C C . ILE B 1 154 ? -0.204 -6.738 0.648 1 98.62 154 ILE B C 1
ATOM 2657 O O . ILE B 1 154 ? 0.667 -7.543 0.989 1 98.62 154 ILE B O 1
ATOM 2661 N N . ASN B 1 155 ? -0.403 -6.395 -0.598 1 98.44 155 ASN B N 1
ATOM 2662 C CA . ASN B 1 155 ? 0.444 -6.84 -1.7 1 98.44 155 ASN B CA 1
ATOM 2663 C C . ASN B 1 155 ? 1.285 -5.695 -2.258 1 98.44 155 ASN B C 1
ATOM 2665 O O . ASN B 1 155 ? 0.744 -4.672 -2.686 1 98.44 155 ASN B O 1
ATOM 2669 N N . LYS B 1 156 ? 2.545 -5.852 -2.191 1 97.81 156 LYS B N 1
ATOM 2670 C CA . LYS B 1 156 ? 3.508 -4.941 -2.809 1 97.81 156 LYS B CA 1
ATOM 2671 C C . LYS B 1 156 ? 4.32 -5.652 -3.887 1 97.81 156 LYS B C 1
ATOM 2673 O O . LYS B 1 156 ? 4.965 -6.668 -3.621 1 97.81 156 LYS B O 1
ATOM 2678 N N . ASN B 1 157 ? 4.262 -5.031 -5.043 1 94.19 157 ASN B N 1
ATOM 2679 C CA . ASN B 1 157 ? 4.93 -5.652 -6.184 1 94.19 157 ASN B CA 1
ATOM 2680 C C . ASN B 1 157 ? 5.863 -4.668 -6.887 1 94.19 157 ASN B C 1
ATOM 2682 O O . ASN B 1 157 ? 5.566 -3.475 -6.969 1 94.19 157 ASN B O 1
ATOM 2686 N N . SER B 1 158 ? 6.918 -5.152 -7.363 1 93.25 158 SER B N 1
ATOM 2687 C CA . SER B 1 158 ? 7.734 -4.434 -8.336 1 93.25 158 SER B CA 1
ATOM 2688 C C . SER B 1 158 ? 7.848 -5.211 -9.641 1 93.25 158 SER B C 1
ATOM 2690 O O . SER B 1 158 ? 7.949 -6.438 -9.633 1 93.25 158 SER B O 1
ATOM 2692 N N . PHE B 1 159 ? 7.742 -4.473 -10.703 1 94.81 159 PHE B N 1
ATOM 2693 C CA . PHE B 1 159 ? 7.945 -4.996 -12.047 1 94.81 159 PHE B CA 1
ATOM 2694 C C . PHE B 1 159 ? 9.305 -4.562 -12.594 1 94.81 159 PHE B C 1
ATOM 2696 O O . PHE B 1 159 ? 9.625 -3.373 -12.609 1 94.81 159 PHE B O 1
ATOM 2703 N N . LYS B 1 160 ? 10.047 -5.508 -13.141 1 96.06 160 LYS B N 1
ATOM 2704 C CA . LYS B 1 160 ? 11.367 -5.168 -13.648 1 96.06 160 LYS B CA 1
ATOM 2705 C C . LYS B 1 160 ? 11.539 -5.633 -15.094 1 96.06 160 LYS B C 1
ATOM 2707 O O . LYS B 1 160 ? 11.102 -6.723 -15.461 1 96.06 160 LYS B O 1
ATOM 2712 N N . LYS B 1 161 ? 12.07 -4.785 -15.875 1 94.25 161 LYS B N 1
ATOM 2713 C CA . LYS B 1 161 ? 12.5 -5.059 -17.25 1 94.25 161 LYS B CA 1
ATOM 2714 C C . LYS B 1 161 ? 14 -4.852 -17.406 1 94.25 161 LYS B C 1
ATOM 2716 O O . LYS B 1 161 ? 14.523 -3.789 -17.062 1 94.25 161 LYS B O 1
ATOM 2721 N N . PHE B 1 162 ? 14.773 -5.91 -17.797 1 92 162 PHE B N 1
ATOM 2722 C CA . PHE B 1 162 ? 16.219 -5.883 -17.938 1 92 162 PHE B CA 1
ATOM 2723 C C . PHE B 1 162 ? 16.891 -5.477 -16.625 1 92 162 PHE B C 1
ATOM 2725 O O . PHE B 1 162 ? 17.859 -4.711 -16.625 1 92 162 PHE B O 1
ATOM 2732 N N . GLY B 1 163 ? 16.297 -5.855 -15.539 1 89.94 163 GLY B N 1
ATOM 2733 C CA . GLY B 1 163 ?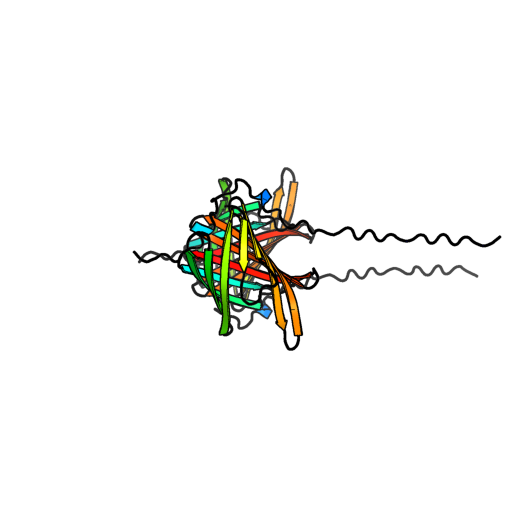 16.875 -5.629 -14.227 1 89.94 163 GLY B CA 1
ATOM 2734 C C . GLY B 1 163 ? 16.516 -4.273 -13.641 1 89.94 163 GLY B C 1
ATOM 2735 O O . GLY B 1 163 ? 16.875 -3.967 -12.5 1 89.94 163 GLY B O 1
ATOM 2736 N N . LEU B 1 164 ? 15.766 -3.514 -14.414 1 94.19 164 LEU B N 1
ATOM 2737 C CA . LEU B 1 164 ? 15.391 -2.178 -13.961 1 94.19 164 LEU B CA 1
ATOM 2738 C C . LEU B 1 164 ? 13.922 -2.127 -13.586 1 94.19 164 LEU B C 1
ATOM 2740 O O . LEU B 1 164 ? 13.07 -2.65 -14.305 1 94.19 164 LEU B O 1
ATOM 2744 N N . THR B 1 165 ? 13.641 -1.457 -12.469 1 94.25 165 THR B N 1
ATOM 2745 C CA . THR B 1 165 ? 12.258 -1.324 -12.047 1 94.25 165 THR B CA 1
ATOM 2746 C C . THR B 1 165 ? 11.492 -0.376 -12.969 1 94.25 165 THR B C 1
ATOM 2748 O O . THR B 1 165 ? 11.859 0.792 -13.102 1 94.25 165 THR B O 1
ATOM 2751 N N . VAL B 1 166 ? 10.43 -0.888 -13.547 1 95.06 166 VAL B N 1
ATOM 2752 C CA . VAL B 1 166 ? 9.68 -0.062 -14.484 1 95.06 166 VAL B CA 1
ATOM 2753 C C . VAL B 1 166 ? 8.32 0.295 -13.891 1 95.06 166 VAL B C 1
ATOM 2755 O O . VAL B 1 166 ? 7.602 1.144 -14.422 1 95.06 166 VAL B O 1
ATOM 2758 N N . GLY B 1 167 ? 7.918 -0.38 -12.75 1 96.06 167 GLY B N 1
ATOM 2759 C CA . GLY B 1 167 ? 6.668 -0.066 -12.086 1 96.06 167 GLY B CA 1
ATOM 2760 C C . GLY B 1 167 ? 6.457 -0.861 -10.805 1 96.06 167 GLY B C 1
ATOM 2761 O O . GLY B 1 167 ? 7.277 -1.71 -10.453 1 96.06 167 GLY B O 1
ATOM 2762 N N . SER B 1 168 ? 5.398 -0.488 -10.133 1 97.44 168 SER B N 1
ATOM 2763 C CA . SER B 1 168 ? 5.035 -1.179 -8.906 1 97.44 168 SER B CA 1
ATOM 2764 C C . SER B 1 168 ? 3.521 -1.217 -8.719 1 97.44 168 SER B C 1
ATOM 2766 O O . SER B 1 168 ? 2.795 -0.435 -9.336 1 97.44 168 SER B O 1
ATOM 2768 N N . LEU B 1 169 ? 3.111 -2.172 -8.047 1 98.12 169 LEU B N 1
ATOM 2769 C CA . LEU B 1 169 ? 1.714 -2.338 -7.664 1 98.12 169 LEU B CA 1
ATOM 2770 C C . LEU B 1 169 ? 1.567 -2.408 -6.148 1 98.12 169 LEU B C 1
ATOM 2772 O O . LEU B 1 169 ? 2.363 -3.066 -5.477 1 98.12 169 LEU B O 1
ATOM 2776 N N . THR B 1 170 ? 0.61 -1.656 -5.562 1 98.69 170 THR B N 1
ATOM 2777 C CA . THR B 1 170 ? 0.162 -1.77 -4.18 1 98.69 170 THR B CA 1
ATOM 2778 C C . THR B 1 170 ? -1.319 -2.133 -4.117 1 98.69 170 THR B C 1
ATOM 2780 O O . THR B 1 170 ? -2.156 -1.445 -4.707 1 98.69 170 THR B O 1
ATOM 2783 N N . LEU B 1 171 ? -1.61 -3.229 -3.459 1 98.69 171 LEU B N 1
ATOM 2784 C CA . LEU B 1 171 ? -2.971 -3.75 -3.393 1 98.69 171 LEU B CA 1
ATOM 2785 C C . LEU B 1 171 ? -3.318 -4.184 -1.972 1 98.69 171 LEU B C 1
ATOM 2787 O O . LEU B 1 171 ? -2.523 -4.855 -1.312 1 98.69 171 LEU B O 1
ATOM 2791 N N . PHE B 1 172 ? -4.438 -3.783 -1.495 1 98.06 172 PHE B N 1
ATOM 2792 C CA . PHE B 1 172 ? -5.008 -4.23 -0.229 1 98.06 172 PHE B CA 1
ATOM 2793 C C . PHE B 1 172 ? -6.188 -5.164 -0.465 1 98.06 172 PHE B C 1
ATOM 2795 O O . PHE B 1 172 ? -7.121 -4.824 -1.193 1 98.06 172 PHE B O 1
ATOM 2802 N N . MET B 1 173 ? -6.152 -6.273 0.183 1 97.94 173 MET B N 1
ATOM 2803 C CA . MET B 1 173 ? -7.211 -7.266 -0.001 1 97.94 173 MET B CA 1
ATOM 2804 C C . MET B 1 173 ? -7.797 -7.691 1.342 1 97.94 173 MET B C 1
ATOM 2806 O O . MET B 1 173 ? -7.121 -7.617 2.369 1 97.94 173 MET B O 1
ATOM 2810 N N . HIS B 1 174 ? -8.992 -8.156 1.305 1 96.5 174 HIS B N 1
ATOM 2811 C CA . HIS B 1 174 ? -9.633 -8.766 2.459 1 96.5 174 HIS B CA 1
ATOM 2812 C C . HIS B 1 174 ? -10.727 -9.742 2.027 1 96.5 174 HIS B C 1
ATOM 2814 O O . HIS B 1 174 ? -11.242 -9.641 0.912 1 96.5 174 HIS B O 1
ATOM 2820 N N . LYS B 1 175 ? -10.992 -10.672 2.916 1 94.94 175 LYS B N 1
ATOM 2821 C CA . LYS B 1 175 ? -12.078 -11.609 2.65 1 94.94 175 LYS B CA 1
ATOM 2822 C C . LYS B 1 175 ? -13.438 -10.906 2.678 1 94.94 175 LYS B C 1
ATOM 2824 O O . LYS B 1 175 ? -13.672 -10.039 3.52 1 94.94 175 LYS B O 1
ATOM 2829 N N . GLU B 1 176 ? -14.211 -11.188 1.706 1 88.44 176 GLU B N 1
ATOM 2830 C CA . GLU B 1 176 ? -15.562 -10.617 1.713 1 88.44 176 GLU B CA 1
ATOM 2831 C C . GLU B 1 176 ? -16.422 -11.258 2.797 1 88.44 176 GLU B C 1
ATOM 2833 O O . GLU B 1 176 ? -16.422 -12.477 2.951 1 88.44 176 GLU B O 1
ATOM 2838 N N . LYS B 1 177 ? -16.812 -10.438 3.846 1 70.94 177 LYS B N 1
ATOM 2839 C CA . LYS B 1 177 ? -17.672 -10.969 4.895 1 70.94 177 LYS B CA 1
ATOM 2840 C C . LYS B 1 177 ? -19 -11.453 4.32 1 70.94 177 LYS B C 1
ATOM 2842 O O . LYS B 1 177 ? -19.578 -10.805 3.439 1 70.94 177 LYS B O 1
ATOM 2847 N N . THR B 1 178 ? -19.281 -12.773 4.281 1 53.25 178 THR B N 1
ATOM 2848 C CA . THR B 1 178 ? -20.609 -13.297 3.971 1 53.25 178 THR B CA 1
ATOM 2849 C C . THR B 1 178 ? -21.656 -12.742 4.934 1 53.25 178 THR B C 1
ATOM 2851 O O . THR B 1 178 ? -21.422 -12.664 6.137 1 53.25 178 THR B O 1
ATOM 2854 N N . GLY B 1 179 ? -22.344 -11.602 4.75 1 37.53 179 GLY B N 1
ATOM 2855 C CA . GLY B 1 179 ? -23.531 -11.32 5.551 1 37.53 179 GLY B CA 1
ATOM 2856 C C . GLY B 1 179 ? -24.141 -12.562 6.172 1 37.53 179 GLY B C 1
ATOM 2857 O O . GLY B 1 179 ? -24.469 -13.516 5.465 1 37.53 179 GLY B O 1
ATOM 2858 N N . ALA B 1 180 ? -23.719 -12.93 7.398 1 30.34 180 ALA B N 1
ATOM 2859 C CA . ALA B 1 180 ? -24.703 -13.781 8.047 1 30.34 180 ALA B CA 1
ATOM 2860 C C . ALA B 1 180 ? -26.047 -13.078 8.164 1 30.34 180 ALA B C 1
ATOM 2862 O O . ALA B 1 180 ? -26.109 -11.875 8.414 1 30.34 180 ALA B O 1
#

Foldseek 3Di:
DDDPPPPPPPPPPPPPCPPCDDDLVVCAPADDADFPQVLQAAKKKWKKFKAFLVGDTPWIWIKIWHKDDDVQKMKIWIKIAIPVGDIDTWIKIKGDPDRFWIWIDTDFWDDIWIWGGHHQKIWTWTWGWDDDPPDTFIKIKIWMWGADPPAKIWIKIFIDGPRHTGMIMIMIMGHDPPPD/DDPPVPPPPPPPPPPPCPPCDDDLCVCAPADDADFPQVLQAAKKKKKKFKAFLVGDTPWIWIKIWHKDDDVQKMKIWIKIAIPVGDIDTWIKIKGDPDRFWIWIDTDFWDDIWIWGGHHQKIWTWTWGWDDDPPDTFIKIKIWMWGADPPAKIWIKIFIDGPRHTGMIMIMIMGHDPPPD

Radius of gyration: 24.25 Å; Cα contacts (8 Å, |Δi|>4): 815; chains: 2; bounding box: 92×66×54 Å

Solvent-accessible surface area (backbone atoms only — not comparable to full-atom values): 19310 Å² total; per-residue (Å²): 136,84,79,79,75,76,77,76,72,75,75,74,73,75,69,75,75,69,69,80,61,76,56,64,72,78,31,62,84,38,66,51,72,60,49,63,75,73,63,54,45,46,52,34,37,34,45,34,41,29,25,39,67,79,64,45,75,78,43,43,32,41,36,38,31,41,23,43,68,62,85,55,39,30,39,39,42,38,39,38,42,31,78,88,68,52,75,50,76,48,54,36,41,32,35,58,77,48,95,44,34,34,40,32,42,44,91,53,45,54,80,58,29,42,33,40,45,30,25,16,33,34,39,39,39,38,33,32,63,44,76,54,89,95,42,75,40,70,33,41,38,48,36,38,35,37,39,42,78,96,57,30,34,42,36,42,32,43,32,26,48,94,88,35,68,56,26,32,38,44,36,41,33,32,65,59,78,72,83,124,138,83,84,77,76,76,77,76,73,76,74,74,73,76,70,75,73,69,70,78,62,76,57,65,73,78,32,60,84,37,67,51,73,60,49,64,74,73,64,54,46,45,50,35,35,36,46,34,40,31,25,39,68,78,64,44,76,77,44,44,34,42,38,40,31,41,23,41,67,63,85,53,39,30,40,41,43,38,38,37,44,31,77,86,68,52,72,49,76,48,55,37,41,33,36,58,77,49,95,43,35,34,38,31,39,42,94,53,45,54,79,59,29,44,32,40,47,29,25,16,34,34,39,39,39,36,35,29,64,43,76,56,88,96,41,74,41,68,34,40,40,47,35,37,33,39,40,41,79,95,57,31,34,42,35,43,31,42,33,26,46,95,86,37,67,57,26,34,39,43,35,42,33,32,66,60,79,74,82,124

Organism: Francisella tularensis subsp. tularensis (strain SCHU S4 / Schu 4) (NCBI:txid177416)

Nearest PDB structures (foldseek):
  3lw3-assembly1_B  TM=7.820E-01  e=7.069E-01  Helicobacter felis
  7qv0-assembly1_C-2  TM=7.720E-01  e=7.069E-01  Candidatus Scalindua brodae
  3lwg-assembly1_B  TM=6.101E-01  e=3.895E-01  Helicobacter felis
  4h4g-assembly2_C-2  TM=6.661E-01  e=1.052E+00  Burkholderia thailandensis E264
  4gf4-assembly1_A  TM=4.480E-01  e=6.401E-01  Pseudomonas putida BIRD-1

InterPro domains:
  IPR024409 Protein of unknown function DUF3833 [PF12915] (15-175)

pLDDT: mean 87.93, std 21.45, range [27.7, 98.88]

Secondary structure (DSSP, 8-state):
-----------------------GGGGTT-SSPP-HHHHS-EEEEEEEEEEETTS-EEEEEEEEEEEEEETTEEEEEEEEEETTS-EEEEEEEEEEEETTEEEEE-TTEEEEEEEEEETTEEEEEEEEEEEETTEEEEEEEEEEEEE-GGG-EEEEEEEEETTEEEEEEEEEEEE-----/-----------------------GGGGTT-SSPP-HHHHS-EEEEEEEEEEETTS-EEEEEEEEEEEEEETTEEEEEEEEEETTS-EEEEEEEEEEEETTEEEEE-TTEEEEEEEEEETTEEEEEEEEEEEETTEEEEEEEEEEEEEPGGG-EEEEEEEEETTEEEEEEEEEEEE-----